Protein AF-A0A3B8SQJ1-F1 (afdb_monomer_lite)

Secondary structure (DSSP, 8-state):
--HHHHHHHTEEEEEPPTT-EEEE----HHHHHHHHHH-EE-TTTTT-SS--SSS--SSEEEEE-----TT----HHHHTTTS-EEEE-S--EEEPBSS---GGGTTSSSS--B-SSTTEEEEESEE-GGGEEEEEE-HHHHHHTT-HHHHHHHHHHHHHHHHTT---EEEEEEEEETTEEEEE-HHHHHHHHHHHHHHHHHHHHHHHHHHHHHHHHHHTS--

Foldseek 3Di:
DPVVVLQVVFKDKDFADQQKKKAFAADDPVVLLCCLPPNDFACCVVVHPDDPRGPHFNFKGKIFGDDPDDPDPAGPCVVRLQGKIFIFHDADKAFEDQDPDPPVCRNDQDLHHHDVHRGMIIGGGGDGSVGTQAMEHAVVVCLVVLVLVRLVSVLVSLVSCVVVVHDHWYWHPNPDDDRMTITGNNVSSNVSSVVSNVVSVVVVVVVVVVVVVVVVVVVVVVD

Structure (mmCIF, N/CA/C/O backbone):
data_AF-A0A3B8SQJ1-F1
#
_entry.id   AF-A0A3B8SQJ1-F1
#
loop_
_atom_site.group_PDB
_atom_site.id
_atom_site.type_symbol
_atom_site.label_atom_id
_atom_site.label_alt_id
_atom_site.label_comp_id
_atom_site.label_asym_id
_atom_site.label_entity_id
_atom_site.label_seq_id
_atom_site.pdbx_PDB_ins_code
_atom_site.Cartn_x
_atom_site.Cartn_y
_atom_site.Cartn_z
_atom_site.occupancy
_atom_site.B_iso_or_equiv
_atom_site.auth_seq_id
_atom_site.auth_comp_id
_atom_site.auth_asym_id
_atom_site.auth_atom_id
_atom_site.pdbx_PDB_model_num
ATOM 1 N N . MET A 1 1 ? -12.749 -1.066 25.866 1.00 64.56 1 MET A N 1
ATOM 2 C CA . MET A 1 1 ? -13.183 -1.794 24.655 1.00 64.56 1 MET A CA 1
ATOM 3 C C . MET A 1 1 ? -12.020 -2.672 24.204 1.00 64.56 1 MET A C 1
ATOM 5 O O . MET A 1 1 ? -10.887 -2.248 24.385 1.00 64.56 1 MET A O 1
ATOM 9 N N . ASP A 1 2 ? -12.248 -3.893 23.710 1.00 87.31 2 ASP A N 1
ATOM 10 C CA . ASP A 1 2 ? -11.151 -4.735 23.196 1.00 87.31 2 ASP A CA 1
ATOM 11 C C . ASP A 1 2 ? -10.995 -4.510 21.687 1.00 87.31 2 ASP A C 1
ATOM 13 O O . ASP A 1 2 ? -11.691 -5.118 20.875 1.00 87.31 2 ASP A O 1
ATOM 17 N N . ALA A 1 3 ? -10.115 -3.585 21.316 1.00 89.00 3 ALA A N 1
ATOM 18 C CA . ALA A 1 3 ? -9.862 -3.245 19.921 1.00 89.00 3 ALA A CA 1
ATOM 19 C C . ALA A 1 3 ? -9.227 -4.385 19.120 1.00 89.00 3 ALA A C 1
ATOM 21 O O . ALA A 1 3 ? -9.455 -4.476 17.917 1.00 89.00 3 ALA A O 1
ATOM 22 N N . GLU A 1 4 ? -8.472 -5.284 19.759 1.00 91.56 4 GLU A N 1
ATOM 23 C CA . GLU A 1 4 ? -7.945 -6.452 19.055 1.00 91.56 4 GLU A CA 1
ATOM 24 C C . GLU A 1 4 ? -9.087 -7.388 18.652 1.00 91.56 4 GLU A C 1
ATOM 26 O O . GLU A 1 4 ? -9.080 -7.929 17.547 1.00 91.56 4 GLU A O 1
ATOM 31 N N . ARG A 1 5 ? -10.111 -7.523 19.504 1.00 93.19 5 ARG A N 1
ATOM 32 C CA . ARG A 1 5 ? -11.338 -8.247 19.155 1.00 93.19 5 ARG A CA 1
ATOM 33 C C . ARG A 1 5 ? -12.088 -7.589 17.995 1.00 93.19 5 ARG A C 1
ATOM 35 O O . ARG A 1 5 ? -12.557 -8.312 17.123 1.00 93.19 5 ARG A O 1
ATOM 42 N N . ILE A 1 6 ? -12.172 -6.255 17.958 1.00 94.00 6 ILE A N 1
ATOM 43 C CA . ILE A 1 6 ? -12.788 -5.518 16.835 1.00 94.00 6 ILE A CA 1
ATOM 44 C C . ILE A 1 6 ? -12.023 -5.791 15.537 1.00 94.00 6 ILE A C 1
ATOM 46 O O . ILE A 1 6 ? -12.622 -6.208 14.550 1.00 94.00 6 ILE A O 1
ATOM 50 N N . ILE A 1 7 ? -10.695 -5.656 15.557 1.00 95.25 7 ILE A N 1
ATOM 51 C CA . ILE A 1 7 ? -9.846 -5.931 14.389 1.00 95.25 7 ILE A CA 1
ATOM 52 C C . ILE A 1 7 ? -9.998 -7.378 13.918 1.00 95.25 7 ILE A C 1
ATOM 54 O O . ILE A 1 7 ? -10.180 -7.633 12.734 1.00 95.25 7 ILE A O 1
ATOM 58 N N . ARG A 1 8 ? -10.019 -8.338 14.845 1.00 93.88 8 ARG A N 1
ATOM 59 C C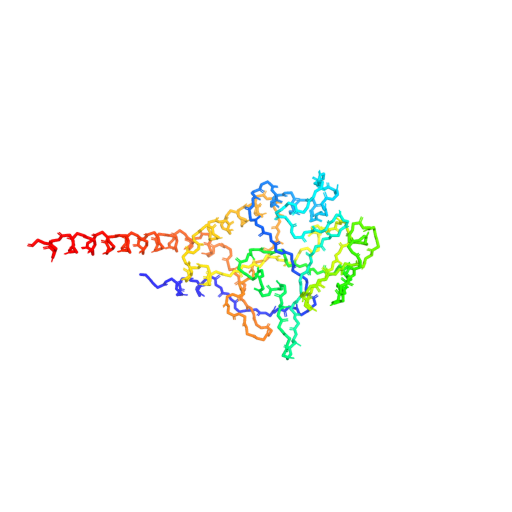A . ARG A 1 8 ? -10.250 -9.750 14.516 1.00 93.88 8 ARG A CA 1
ATOM 60 C C . ARG A 1 8 ? -11.622 -10.017 13.905 1.00 93.88 8 ARG A C 1
ATOM 62 O O . ARG A 1 8 ? -11.726 -10.945 13.117 1.00 93.88 8 ARG A O 1
ATOM 69 N N . SER A 1 9 ? -12.654 -9.251 14.262 1.00 94.88 9 SER A N 1
ATOM 70 C CA . SER A 1 9 ? -13.989 -9.427 13.676 1.00 94.88 9 SER A CA 1
ATOM 71 C C . SER A 1 9 ? -14.121 -8.905 12.244 1.00 94.88 9 SER A C 1
ATOM 73 O O . SER A 1 9 ? -15.052 -9.312 11.563 1.00 94.88 9 SER A O 1
ATOM 75 N N . MET A 1 10 ? -13.197 -8.056 11.784 1.00 95.56 10 MET A N 1
ATOM 76 C CA . MET A 1 10 ? -13.189 -7.484 10.428 1.00 95.56 10 MET A CA 1
ATOM 77 C C . MET A 1 10 ? -12.079 -8.063 9.544 1.00 95.56 10 MET A C 1
ATOM 79 O O . MET A 1 10 ? -11.712 -7.474 8.532 1.00 95.56 10 MET A O 1
ATOM 83 N N . GLU A 1 11 ? -11.507 -9.200 9.930 1.00 94.69 11 GLU A N 1
ATOM 84 C CA . GLU A 1 11 ? -10.416 -9.834 9.202 1.00 94.69 11 GLU A CA 1
ATOM 85 C C . GLU A 1 11 ? -10.655 -11.334 9.051 1.00 94.69 11 GLU A C 1
ATOM 87 O O . GLU A 1 11 ? -11.041 -12.023 9.996 1.00 94.69 11 GLU A O 1
ATOM 92 N N . CYS A 1 12 ? -10.349 -11.864 7.871 1.00 94.06 12 CYS A N 1
ATOM 93 C CA . CYS A 1 12 ? -10.340 -13.296 7.605 1.00 94.06 12 CYS A CA 1
ATOM 94 C C . CYS A 1 12 ? -8.948 -13.746 7.156 1.00 94.06 12 CYS A C 1
ATOM 96 O O . CYS A 1 12 ? -8.219 -13.014 6.488 1.00 94.06 12 CYS A O 1
ATOM 98 N N . GLN A 1 13 ? -8.542 -14.952 7.551 1.00 93.94 13 GLN A N 1
ATOM 99 C CA . GLN A 1 13 ? -7.240 -15.484 7.157 1.00 93.94 13 GLN A CA 1
ATOM 100 C C . GLN A 1 13 ? -7.200 -15.749 5.646 1.00 93.94 13 GLN A C 1
ATOM 102 O O . GLN A 1 13 ? -8.163 -16.239 5.060 1.00 93.94 13 GLN A O 1
ATOM 107 N N . SER A 1 14 ? -6.064 -15.447 5.023 1.00 94.06 14 SER A N 1
ATOM 108 C CA . SER A 1 14 ? -5.810 -15.651 3.601 1.00 94.06 14 SER A CA 1
ATOM 109 C C . SER A 1 14 ? -4.342 -16.011 3.349 1.00 94.06 14 SER A C 1
ATOM 111 O O . SER A 1 14 ? -3.493 -15.958 4.242 1.00 94.06 14 SER A O 1
ATOM 113 N N . SER A 1 15 ? -4.032 -16.391 2.114 1.00 90.56 15 SER A N 1
ATOM 114 C CA . SER A 1 15 ? -2.677 -16.701 1.665 1.00 90.56 15 SER A CA 1
ATOM 115 C C . SER A 1 15 ? -2.085 -15.543 0.873 1.00 90.56 15 SER A C 1
ATOM 117 O O . SER A 1 15 ? -2.743 -14.988 -0.008 1.00 90.56 15 SER A O 1
ATOM 119 N N . LEU A 1 16 ? -0.819 -15.230 1.130 1.00 87.56 16 LEU A N 1
ATOM 120 C CA . LEU A 1 16 ? -0.051 -14.307 0.298 1.00 87.56 16 LEU A CA 1
ATOM 121 C C . LEU A 1 16 ? 0.590 -15.043 -0.883 1.00 87.56 16 LEU A C 1
ATOM 123 O O . LEU A 1 16 ? 1.032 -16.185 -0.741 1.00 87.56 16 LEU A O 1
ATOM 127 N N . ASP A 1 17 ? 0.713 -14.369 -2.026 1.00 90.62 17 ASP A N 1
ATOM 128 C CA . ASP A 1 17 ? 1.535 -14.859 -3.133 1.00 90.62 17 ASP A CA 1
ATOM 129 C C . ASP A 1 17 ? 2.954 -14.279 -3.029 1.00 90.62 17 ASP A C 1
ATOM 131 O O . ASP A 1 17 ? 3.177 -13.065 -3.064 1.00 90.62 17 ASP A O 1
ATOM 135 N N . MET A 1 18 ? 3.946 -15.165 -2.938 1.00 88.69 18 MET A N 1
ATOM 136 C CA . MET A 1 18 ? 5.366 -14.802 -2.902 1.00 88.69 18 MET A CA 1
ATOM 137 C C . MET A 1 18 ? 5.864 -14.188 -4.219 1.00 88.69 18 MET A C 1
ATOM 139 O O . MET A 1 18 ? 7.003 -13.724 -4.292 1.00 88.69 18 MET A O 1
ATOM 143 N N . LYS A 1 19 ? 5.060 -14.196 -5.288 1.00 93.19 19 LYS A N 1
ATOM 144 C CA . LYS A 1 19 ? 5.382 -13.551 -6.563 1.00 93.19 19 LYS A CA 1
ATOM 145 C C . LYS A 1 19 ? 5.129 -12.049 -6.550 1.00 93.19 19 LYS A C 1
ATOM 147 O O . LYS A 1 19 ? 5.830 -11.360 -7.297 1.00 93.19 19 LYS A O 1
ATOM 152 N N . TRP A 1 20 ? 4.239 -11.563 -5.684 1.00 96.81 20 TRP A N 1
ATOM 153 C CA . TRP A 1 20 ? 3.836 -10.161 -5.622 1.00 96.81 20 TRP A CA 1
ATOM 154 C C . TRP A 1 20 ? 4.990 -9.202 -5.326 1.00 96.81 20 TRP A C 1
ATOM 156 O O . TRP A 1 20 ? 5.945 -9.512 -4.606 1.00 96.81 20 TRP A O 1
ATOM 166 N N . TYR A 1 21 ? 4.848 -8.002 -5.876 1.00 97.69 21 TYR A N 1
ATOM 167 C CA . TYR A 1 21 ? 5.658 -6.831 -5.579 1.00 97.69 21 TYR A CA 1
ATOM 168 C C . TYR A 1 21 ? 4.845 -5.827 -4.766 1.00 97.69 21 TYR A C 1
ATOM 170 O O . TYR A 1 21 ? 3.618 -5.810 -4.823 1.00 97.69 21 TYR A O 1
ATOM 178 N N . TYR A 1 22 ? 5.540 -4.962 -4.036 1.00 97.00 22 TYR A N 1
ATOM 179 C CA . TYR A 1 22 ? 4.922 -3.992 -3.142 1.00 97.00 22 TYR A CA 1
ATOM 180 C C . TYR A 1 22 ? 5.477 -2.597 -3.393 1.00 97.00 22 TYR A C 1
ATOM 182 O O . TYR A 1 22 ? 6.696 -2.398 -3.385 1.00 97.00 22 TYR A O 1
ATOM 190 N N . HIS A 1 23 ? 4.582 -1.628 -3.564 1.00 96.44 23 HIS A N 1
ATOM 191 C CA . HIS A 1 23 ? 4.927 -0.214 -3.669 1.00 96.44 23 HIS A CA 1
ATOM 192 C C . HIS A 1 23 ? 4.316 0.561 -2.502 1.00 96.44 23 HIS A C 1
ATOM 194 O O . HIS A 1 23 ? 3.116 0.825 -2.489 1.00 96.44 23 HIS A O 1
ATOM 200 N N . ALA A 1 24 ? 5.140 0.907 -1.514 1.00 94.69 24 ALA A N 1
ATOM 201 C CA . ALA A 1 24 ? 4.712 1.696 -0.365 1.00 94.69 24 ALA A CA 1
ATOM 202 C C . ALA A 1 24 ? 4.597 3.182 -0.718 1.00 94.69 24 ALA A C 1
ATOM 204 O O . ALA A 1 24 ? 5.473 3.733 -1.392 1.00 94.69 24 ALA A O 1
ATOM 205 N N . PHE A 1 25 ? 3.572 3.846 -0.193 1.00 92.88 25 PHE A N 1
ATOM 206 C CA . PHE A 1 25 ? 3.337 5.270 -0.407 1.00 92.88 25 PHE A CA 1
ATOM 207 C C . PHE A 1 25 ? 2.875 5.959 0.879 1.00 92.88 25 PHE A C 1
ATOM 209 O O . PHE A 1 25 ? 2.383 5.329 1.812 1.00 92.88 25 PHE A O 1
ATOM 216 N N . ARG A 1 26 ? 3.040 7.283 0.934 1.00 91.62 26 ARG A N 1
ATOM 217 C CA . ARG A 1 26 ? 2.389 8.116 1.952 1.00 91.62 26 ARG A CA 1
ATOM 218 C C . ARG A 1 26 ? 1.047 8.561 1.406 1.00 91.62 26 ARG A C 1
ATOM 220 O O . ARG A 1 26 ? 0.990 9.036 0.273 1.00 91.62 26 ARG A O 1
ATOM 227 N N . TYR A 1 27 ? -0.008 8.397 2.194 1.00 92.75 27 TYR A N 1
ATOM 228 C CA . TYR A 1 27 ? -1.339 8.769 1.745 1.00 92.75 27 TYR A CA 1
ATOM 229 C C . TYR A 1 27 ? -1.444 10.284 1.542 1.00 92.75 27 TYR A C 1
ATOM 231 O O . TYR A 1 27 ? -1.132 11.082 2.424 1.00 92.75 27 TYR A O 1
ATOM 239 N N . ASN A 1 28 ? -1.898 10.644 0.353 1.00 93.88 28 ASN A N 1
ATOM 240 C CA . ASN A 1 28 ? -2.413 11.943 -0.029 1.00 93.88 28 ASN A CA 1
ATOM 241 C C . ASN A 1 28 ? -3.532 11.637 -1.027 1.00 93.88 28 ASN A C 1
ATOM 243 O O . ASN A 1 28 ? -3.335 10.801 -1.908 1.00 93.88 28 ASN A O 1
ATOM 247 N N . GLU A 1 29 ? -4.693 12.256 -0.850 1.00 94.75 29 GLU A N 1
ATOM 248 C CA . GLU A 1 29 ? -5.910 11.898 -1.582 1.00 94.75 29 GLU A CA 1
ATOM 249 C C . GLU A 1 29 ? -5.741 12.051 -3.098 1.00 94.75 29 GLU A C 1
ATOM 251 O O . GLU A 1 29 ? -5.923 11.079 -3.829 1.00 94.75 29 GLU A O 1
ATOM 256 N N . ASP A 1 30 ? -5.251 13.203 -3.564 1.00 94.62 30 ASP A N 1
ATOM 257 C CA . ASP A 1 30 ? -5.001 13.446 -4.989 1.00 94.62 30 ASP A CA 1
ATOM 258 C C . ASP A 1 30 ? -3.991 12.452 -5.571 1.00 94.62 30 ASP A C 1
ATOM 260 O O . ASP A 1 30 ? -4.153 11.947 -6.684 1.00 94.62 30 ASP A O 1
ATOM 264 N N . TYR A 1 31 ? -2.920 12.149 -4.836 1.00 92.12 31 TYR A N 1
ATOM 265 C CA . TYR A 1 31 ? -1.927 11.173 -5.285 1.00 92.12 31 TYR A CA 1
ATOM 266 C C . TYR A 1 31 ? -2.492 9.758 -5.327 1.00 92.12 31 TYR A C 1
ATOM 268 O O . TYR A 1 31 ? -2.202 9.026 -6.271 1.00 92.12 31 TYR A O 1
ATOM 276 N N . PHE A 1 32 ? -3.302 9.375 -4.344 1.00 96.50 32 PHE A N 1
ATOM 277 C CA . PHE A 1 32 ? -3.949 8.072 -4.311 1.00 96.50 32 PHE A CA 1
ATOM 278 C C . PHE A 1 32 ? -4.924 7.907 -5.479 1.00 96.50 32 PHE A C 1
ATOM 280 O O . PHE A 1 32 ? -4.794 6.940 -6.230 1.00 96.50 32 PHE A O 1
ATOM 287 N N . LEU A 1 33 ? -5.804 8.890 -5.702 1.00 97.44 33 LEU A N 1
ATOM 288 C CA . LEU A 1 33 ? -6.733 8.920 -6.836 1.00 97.44 33 LEU A CA 1
ATOM 289 C C . LEU A 1 33 ? -5.993 8.843 -8.177 1.00 97.44 33 LEU A C 1
ATOM 291 O O . LEU A 1 33 ? -6.356 8.064 -9.058 1.00 97.44 33 LEU A O 1
ATOM 295 N N . ASN A 1 34 ? -4.899 9.593 -8.329 1.00 95.56 34 ASN A N 1
ATOM 296 C CA . ASN A 1 34 ? -4.071 9.513 -9.531 1.00 95.56 34 ASN A CA 1
ATOM 297 C C . ASN A 1 34 ? -3.435 8.128 -9.716 1.00 95.56 34 ASN A C 1
ATOM 299 O O . ASN A 1 34 ? -3.364 7.649 -10.847 1.00 95.56 34 ASN A O 1
ATOM 303 N N . MET A 1 35 ? -2.981 7.479 -8.639 1.00 97.00 35 MET A N 1
ATOM 304 C CA . MET A 1 35 ? -2.396 6.139 -8.717 1.00 97.00 35 MET A CA 1
ATOM 305 C C . MET A 1 35 ? -3.428 5.091 -9.139 1.00 97.00 35 MET A C 1
ATOM 307 O O . MET A 1 35 ? -3.132 4.320 -10.048 1.00 97.00 35 MET A O 1
ATOM 311 N N . ILE A 1 36 ? -4.626 5.076 -8.546 1.00 97.88 36 ILE A N 1
ATOM 312 C C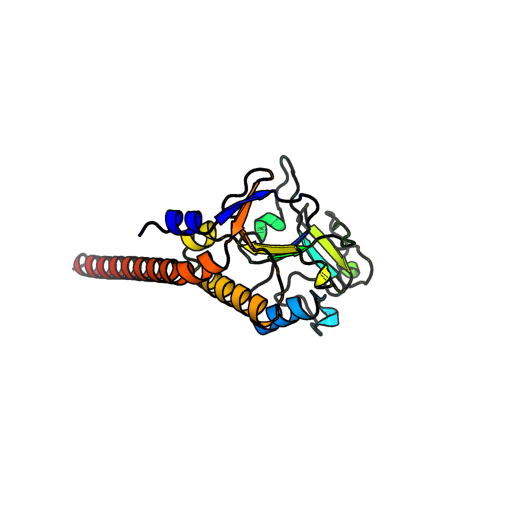A . ILE A 1 36 ? -5.660 4.084 -8.897 1.00 97.88 36 ILE A CA 1
ATOM 313 C C . ILE A 1 36 ? -6.232 4.298 -10.304 1.00 97.88 36 ILE A C 1
ATOM 315 O O . ILE A 1 36 ? -6.551 3.324 -10.974 1.00 97.88 36 ILE A O 1
ATOM 319 N N . ASN A 1 37 ? -6.278 5.543 -10.791 1.00 97.00 37 ASN A N 1
ATOM 320 C CA . ASN A 1 37 ? -6.846 5.856 -12.107 1.00 97.00 37 ASN A CA 1
ATOM 321 C C . ASN A 1 37 ? -5.824 5.807 -13.253 1.00 97.00 37 ASN A C 1
ATOM 323 O O . ASN A 1 37 ? -6.170 5.466 -14.380 1.00 97.00 37 ASN A O 1
ATOM 327 N N . GLN A 1 38 ? -4.567 6.184 -13.004 1.00 96.75 38 GLN A N 1
ATOM 328 C CA . GLN A 1 38 ? -3.552 6.363 -14.057 1.00 96.75 38 GLN A CA 1
ATOM 329 C C . GLN A 1 38 ? -2.293 5.515 -13.853 1.00 96.75 38 GLN A C 1
ATOM 331 O O . GLN A 1 38 ? -1.357 5.595 -14.655 1.00 96.75 38 GLN A O 1
ATOM 336 N N . GLY A 1 39 ? -2.243 4.741 -12.773 1.00 96.88 39 GLY A N 1
ATOM 337 C CA . GLY A 1 39 ? -1.113 3.901 -12.419 1.00 96.88 39 GLY A CA 1
ATOM 338 C C . GLY A 1 39 ? -0.040 4.634 -11.619 1.00 96.88 39 GLY A C 1
ATOM 339 O O . GLY A 1 39 ? -0.029 5.860 -11.477 1.00 96.88 39 GLY A O 1
ATOM 340 N N . ILE A 1 40 ? 0.920 3.868 -11.106 1.00 96.12 40 ILE A N 1
ATOM 341 C CA . ILE A 1 40 ? 2.092 4.425 -10.422 1.00 96.12 40 ILE A CA 1
ATOM 342 C C . ILE A 1 40 ? 3.081 4.886 -11.490 1.00 96.12 40 ILE A C 1
ATOM 344 O O . ILE A 1 40 ? 3.381 4.138 -12.417 1.00 96.12 40 ILE A O 1
ATOM 348 N N . LYS A 1 41 ? 3.614 6.102 -11.356 1.00 94.31 41 LYS A N 1
ATOM 349 C CA . LYS A 1 41 ? 4.540 6.716 -12.319 1.00 94.31 41 LYS A CA 1
ATOM 350 C C . LYS A 1 41 ? 5.893 7.025 -11.670 1.00 94.31 41 LYS A C 1
ATOM 352 O O . LYS A 1 41 ? 5.974 7.327 -10.479 1.00 94.31 41 LYS A O 1
ATOM 357 N N . CYS A 1 42 ? 6.968 6.973 -12.454 1.00 91.38 42 CYS A N 1
ATOM 358 C CA . CYS A 1 42 ? 8.293 7.431 -12.032 1.00 91.38 42 CYS A CA 1
ATOM 359 C C . CYS A 1 42 ? 8.366 8.966 -11.936 1.00 91.38 42 CYS A C 1
ATOM 361 O O . CYS A 1 42 ? 7.538 9.676 -12.513 1.00 91.38 42 CYS A O 1
ATOM 363 N N . ASN A 1 43 ? 9.400 9.493 -11.270 1.00 88.56 43 ASN A N 1
ATOM 364 C CA . ASN A 1 43 ? 9.507 10.931 -10.987 1.00 88.56 43 ASN A CA 1
ATOM 365 C C . ASN A 1 43 ? 9.515 11.797 -12.255 1.00 88.56 43 ASN A C 1
ATOM 367 O O . ASN A 1 43 ? 8.887 12.855 -12.269 1.00 88.56 43 ASN A O 1
ATOM 371 N N . LYS A 1 44 ? 10.139 11.333 -13.350 1.00 90.12 44 LYS A N 1
ATOM 372 C CA . LYS A 1 44 ? 10.153 12.069 -14.625 1.00 90.12 44 LYS A CA 1
ATOM 373 C C . LYS A 1 44 ? 8.749 12.321 -15.174 1.00 90.12 44 LYS A C 1
ATOM 375 O O . LYS A 1 44 ? 8.496 13.399 -15.697 1.00 90.12 44 LYS A O 1
ATOM 380 N N . LEU A 1 45 ? 7.853 11.338 -15.083 1.00 91.56 45 LEU A N 1
ATOM 381 C CA . LEU A 1 45 ? 6.477 11.473 -15.576 1.00 91.56 45 LEU A CA 1
ATOM 382 C C . LEU A 1 45 ? 5.586 12.278 -14.628 1.00 91.56 45 LEU A C 1
ATOM 384 O O . LEU A 1 45 ? 4.549 12.777 -15.048 1.00 91.56 45 LEU A O 1
ATOM 388 N N . LEU A 1 46 ? 6.005 12.422 -13.372 1.00 88.56 46 LEU A N 1
ATOM 389 C CA . LEU A 1 46 ? 5.368 13.290 -12.384 1.00 88.56 46 LEU A CA 1
ATOM 390 C C . LEU A 1 46 ? 5.889 14.737 -12.442 1.00 88.56 46 LEU A C 1
ATOM 392 O O . LEU A 1 46 ? 5.495 15.549 -11.614 1.00 88.56 46 LEU A O 1
ATOM 396 N N . GLY A 1 47 ? 6.805 15.058 -13.366 1.00 86.06 47 GLY A N 1
ATOM 397 C CA . GLY A 1 47 ? 7.426 16.384 -13.452 1.00 86.06 47 GLY A CA 1
ATOM 398 C C . GLY A 1 47 ? 8.328 16.728 -12.261 1.00 86.06 47 GLY A C 1
ATOM 399 O O . GLY A 1 47 ? 8.663 17.892 -12.068 1.00 86.06 47 GLY A O 1
ATOM 400 N N . LYS A 1 48 ? 8.732 15.733 -11.459 1.00 80.81 48 LYS A N 1
ATOM 401 C CA . LYS A 1 48 ? 9.582 15.930 -10.280 1.00 80.81 48 LYS A CA 1
ATOM 402 C C . LYS A 1 48 ? 11.054 15.934 -10.688 1.00 80.81 48 LYS A C 1
ATOM 404 O O . LYS A 1 48 ? 11.531 15.005 -11.344 1.00 80.81 48 LYS A O 1
ATOM 409 N N . THR A 1 49 ? 11.768 16.990 -10.309 1.00 63.25 49 THR A N 1
ATOM 410 C CA . THR A 1 49 ? 13.176 17.237 -10.665 1.00 63.25 49 THR A CA 1
ATOM 411 C C . THR A 1 49 ? 14.175 16.525 -9.750 1.00 63.25 49 THR A C 1
ATOM 413 O O . THR A 1 49 ? 15.316 16.319 -10.158 1.00 63.25 49 THR A O 1
ATOM 416 N N . SER A 1 50 ? 13.747 16.080 -8.568 1.00 55.38 50 SER A N 1
ATOM 417 C CA . SER A 1 50 ? 14.557 15.365 -7.573 1.00 55.38 50 SER A CA 1
ATOM 418 C C . SER A 1 50 ? 13.700 14.403 -6.738 1.00 55.38 50 SER A C 1
ATOM 420 O O . SER A 1 50 ? 12.474 14.388 -6.858 1.00 55.38 50 SER A O 1
ATOM 422 N N . CYS A 1 51 ? 14.363 13.557 -5.940 1.00 50.00 51 CYS A N 1
ATOM 423 C CA . CYS A 1 51 ? 13.826 12.481 -5.094 1.00 50.00 51 CYS A CA 1
ATOM 424 C C . CYS A 1 51 ? 12.914 12.958 -3.939 1.00 50.00 51 CYS A C 1
ATOM 426 O O . CYS A 1 51 ? 13.095 12.549 -2.793 1.00 50.00 51 CYS A O 1
ATOM 428 N N . ASP A 1 52 ? 11.937 13.819 -4.214 1.00 39.56 52 ASP A N 1
ATOM 429 C CA . ASP A 1 52 ? 11.062 14.372 -3.186 1.00 39.56 52 ASP A CA 1
ATOM 430 C C . ASP A 1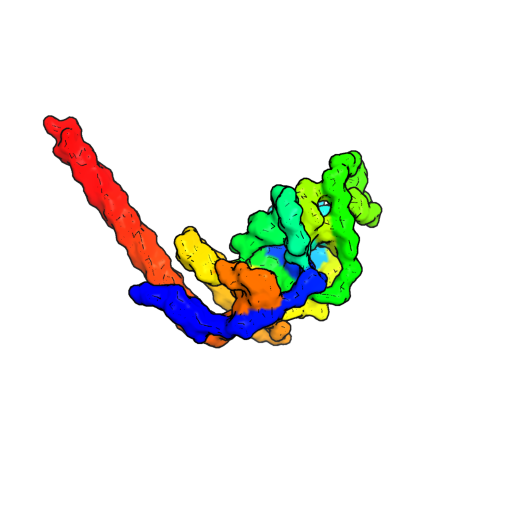 52 ? 9.918 13.410 -2.853 1.00 39.56 52 ASP A C 1
ATOM 432 O O . ASP A 1 52 ? 9.029 13.119 -3.663 1.00 39.56 52 ASP A O 1
ATOM 436 N N . CYS A 1 53 ? 9.970 12.932 -1.608 1.00 40.53 53 CYS A N 1
ATOM 437 C CA . CYS A 1 53 ? 8.941 12.220 -0.841 1.00 40.53 53 CYS A CA 1
ATOM 438 C C . CYS A 1 53 ? 8.404 10.899 -1.418 1.00 40.53 53 CYS A C 1
ATOM 440 O O . CYS A 1 53 ? 7.638 10.214 -0.740 1.00 40.53 53 CYS A O 1
ATOM 442 N N . THR A 1 54 ? 8.805 10.512 -2.626 1.00 51.75 54 THR A N 1
ATOM 443 C CA . THR A 1 54 ? 8.441 9.244 -3.261 1.00 51.75 54 THR A CA 1
ATOM 444 C C . THR A 1 54 ? 9.689 8.404 -3.456 1.00 51.75 54 THR A C 1
ATOM 446 O O . THR A 1 54 ? 10.657 8.875 -4.043 1.00 51.75 54 THR A O 1
ATOM 449 N N . HIS A 1 55 ? 9.663 7.142 -3.023 1.00 63.50 55 HIS A N 1
ATOM 450 C CA . HIS A 1 55 ? 10.797 6.216 -3.140 1.00 63.50 55 HIS A CA 1
ATOM 451 C C . HIS A 1 55 ? 11.227 5.914 -4.583 1.00 63.50 55 HIS A C 1
ATOM 453 O O . HIS A 1 55 ? 12.181 5.170 -4.783 1.00 63.50 55 HIS A O 1
ATOM 459 N N . ASN A 1 56 ? 10.531 6.449 -5.587 1.00 76.31 56 ASN A N 1
ATOM 460 C CA . ASN A 1 56 ? 10.806 6.236 -7.000 1.00 76.31 56 ASN A CA 1
ATOM 461 C C . ASN A 1 56 ? 12.078 6.962 -7.446 1.00 76.31 56 ASN A C 1
ATOM 463 O O . ASN A 1 56 ? 12.384 8.065 -6.995 1.00 76.31 56 ASN A O 1
ATOM 467 N N . GLY A 1 57 ? 12.791 6.345 -8.385 1.00 78.50 57 GLY A N 1
ATOM 468 C CA . GLY A 1 57 ? 13.867 6.995 -9.124 1.00 78.50 57 GLY A CA 1
ATOM 469 C C . GLY A 1 57 ? 13.332 7.858 -10.269 1.00 78.50 57 GLY A C 1
ATOM 470 O O . GLY A 1 57 ? 12.137 7.866 -10.589 1.00 78.50 57 GLY A O 1
ATOM 471 N N . ARG A 1 58 ? 14.242 8.555 -10.960 1.00 85.94 58 ARG A N 1
ATOM 472 C CA . ARG A 1 58 ? 13.900 9.411 -12.106 1.00 85.94 58 ARG A CA 1
ATOM 473 C C . ARG A 1 58 ? 13.122 8.671 -13.195 1.00 85.94 58 ARG A C 1
ATOM 475 O O . ARG A 1 58 ? 12.126 9.185 -13.696 1.00 85.94 58 ARG A O 1
ATOM 482 N N . TYR A 1 59 ? 13.565 7.467 -13.547 1.00 90.00 59 TYR A N 1
ATOM 483 C CA . TYR A 1 59 ? 13.008 6.661 -14.641 1.00 90.00 59 TYR A CA 1
ATOM 484 C C . TYR A 1 59 ? 12.303 5.386 -14.189 1.00 90.00 59 TYR A C 1
ATOM 486 O O . TYR A 1 59 ? 11.650 4.722 -14.998 1.00 90.00 59 TYR A O 1
ATOM 494 N N . PHE A 1 60 ? 12.410 5.061 -12.906 1.00 91.38 60 PHE A N 1
ATOM 495 C CA . PHE A 1 60 ? 12.016 3.773 -12.367 1.00 91.38 60 PHE A CA 1
ATOM 496 C C . PHE A 1 60 ? 11.147 3.934 -11.129 1.00 91.38 60 PHE A C 1
ATOM 498 O O . PHE A 1 60 ? 11.320 4.863 -10.344 1.00 91.38 60 PHE A O 1
ATOM 505 N N . ILE A 1 61 ? 10.217 3.006 -10.968 1.00 93.00 61 ILE A N 1
ATOM 506 C CA . ILE A 1 61 ? 9.351 2.884 -9.803 1.00 93.00 61 ILE A CA 1
ATOM 507 C C . ILE A 1 61 ? 9.982 1.868 -8.869 1.00 93.00 61 ILE A C 1
ATOM 509 O O . ILE A 1 61 ? 10.328 0.770 -9.309 1.00 93.00 61 ILE A O 1
ATOM 513 N N . SER A 1 62 ? 10.132 2.234 -7.604 1.00 92.50 62 SER A N 1
ATOM 514 C CA . SER A 1 62 ? 10.760 1.381 -6.601 1.00 92.50 62 SER A CA 1
ATOM 515 C C . SER A 1 62 ? 9.755 0.398 -6.036 1.00 92.50 62 SER A C 1
ATOM 517 O O . SER A 1 62 ? 8.629 0.760 -5.691 1.00 92.50 62 SER A O 1
ATOM 519 N N . LEU A 1 63 ? 10.175 -0.855 -5.951 1.00 95.69 63 LEU A N 1
ATOM 520 C CA . LEU A 1 63 ? 9.358 -1.970 -5.508 1.00 95.69 63 LEU A CA 1
ATOM 521 C C . LEU A 1 63 ? 10.119 -2.752 -4.451 1.00 95.69 63 LEU A C 1
ATOM 523 O O . LEU A 1 63 ? 11.334 -2.889 -4.529 1.00 95.69 63 LEU A O 1
ATOM 527 N N . SER A 1 64 ? 9.398 -3.320 -3.502 1.00 95.25 64 SER A N 1
ATOM 528 C CA . SER A 1 64 ? 9.929 -4.332 -2.590 1.00 95.25 64 SER A CA 1
ATOM 529 C C . SER A 1 64 ? 9.247 -5.669 -2.855 1.00 95.25 64 SER A C 1
ATOM 531 O O . SER A 1 64 ? 8.204 -5.725 -3.512 1.00 95.25 64 SER A O 1
ATOM 533 N N . LYS A 1 65 ? 9.842 -6.759 -2.383 1.00 93.88 65 LYS A N 1
ATOM 534 C CA . LYS A 1 65 ? 9.287 -8.106 -2.517 1.00 93.88 65 LYS A CA 1
ATOM 535 C C . LYS A 1 65 ? 9.535 -8.883 -1.236 1.00 93.88 65 LYS A C 1
ATOM 537 O O . LYS A 1 65 ? 10.624 -8.816 -0.691 1.00 93.88 65 LYS A O 1
ATOM 542 N N . ILE A 1 66 ? 8.562 -9.661 -0.774 1.00 91.25 66 ILE A N 1
ATOM 543 C CA . ILE A 1 66 ? 8.810 -10.572 0.347 1.00 91.25 66 ILE A CA 1
ATOM 544 C C . ILE A 1 66 ? 9.743 -11.678 -0.141 1.00 91.25 66 ILE A C 1
ATOM 546 O O . ILE A 1 66 ? 9.500 -12.319 -1.162 1.00 91.25 66 ILE A O 1
ATOM 550 N N . VAL A 1 67 ? 10.821 -11.902 0.594 1.00 85.00 67 VAL A N 1
ATOM 551 C CA . VAL A 1 67 ? 11.839 -12.902 0.281 1.00 85.00 67 VAL A CA 1
ATOM 552 C C . VAL A 1 67 ? 12.190 -13.645 1.558 1.00 85.00 67 VAL A C 1
ATOM 554 O O . VAL A 1 67 ? 12.376 -13.047 2.613 1.00 85.00 67 VAL A O 1
ATOM 557 N N . VAL A 1 68 ? 12.283 -14.967 1.462 1.00 72.56 68 VAL A N 1
ATOM 558 C CA . VAL A 1 68 ? 12.733 -15.806 2.573 1.00 72.56 68 VAL A CA 1
ATOM 559 C C . VAL A 1 68 ? 14.255 -15.707 2.613 1.00 72.56 68 VAL A C 1
ATOM 561 O O . VAL A 1 68 ? 14.943 -16.431 1.898 1.00 72.56 68 VAL A O 1
ATOM 564 N N . ALA A 1 69 ? 14.797 -14.749 3.362 1.00 61.56 69 ALA A N 1
ATOM 565 C CA . ALA A 1 69 ? 16.237 -14.636 3.551 1.00 61.56 69 ALA A CA 1
ATOM 566 C C . ALA A 1 69 ? 16.611 -14.994 4.988 1.00 61.56 69 ALA A C 1
ATOM 568 O O . ALA A 1 69 ? 16.359 -14.243 5.925 1.00 61.56 69 ALA A O 1
ATOM 569 N N . SER A 1 70 ? 17.270 -16.138 5.149 1.00 52.25 70 SER A N 1
ATOM 570 C CA . SER A 1 70 ? 18.001 -16.461 6.367 1.00 52.25 70 SER A CA 1
ATOM 571 C C . SER A 1 70 ? 19.213 -15.529 6.485 1.00 52.25 70 SER A C 1
ATOM 573 O O . SER A 1 70 ? 20.122 -15.593 5.655 1.00 52.25 70 SER A O 1
ATOM 575 N N . GLY A 1 71 ? 19.226 -14.662 7.499 1.00 56.41 71 GLY A N 1
ATOM 576 C CA . GLY A 1 71 ? 20.429 -13.937 7.926 1.00 56.41 71 GLY A CA 1
ATOM 577 C C . GLY A 1 71 ? 20.839 -12.712 7.100 1.00 56.41 71 GLY A C 1
ATOM 578 O O . GLY A 1 71 ? 22.006 -12.337 7.148 1.00 56.41 71 GLY A O 1
ATOM 579 N N . LYS A 1 72 ? 19.932 -12.084 6.335 1.00 61.25 72 LYS A N 1
ATOM 580 C CA . LYS A 1 72 ? 20.222 -10.805 5.660 1.00 61.25 72 LYS A CA 1
ATOM 581 C C . LYS A 1 72 ? 19.590 -9.635 6.400 1.00 61.25 72 LYS A C 1
ATOM 583 O O . LYS A 1 72 ? 18.372 -9.563 6.534 1.00 61.25 72 LYS A O 1
ATOM 588 N N . GLU A 1 73 ? 20.434 -8.712 6.832 1.00 67.94 73 GLU A N 1
ATOM 589 C CA . GLU A 1 73 ? 20.030 -7.437 7.418 1.00 67.94 73 GLU A CA 1
ATOM 590 C C . GLU A 1 73 ? 19.562 -6.485 6.291 1.00 67.94 73 GLU A C 1
ATOM 592 O O . GLU A 1 73 ? 20.135 -6.485 5.200 1.00 67.94 73 GLU A O 1
ATOM 597 N N . ASN A 1 74 ? 18.516 -5.686 6.548 1.00 82.75 74 ASN A N 1
ATOM 598 C CA . ASN A 1 74 ? 17.925 -4.642 5.677 1.00 82.75 74 ASN A CA 1
ATOM 599 C C . ASN A 1 74 ? 16.979 -5.095 4.538 1.00 82.75 74 ASN A C 1
ATOM 601 O O . ASN A 1 74 ? 17.374 -5.214 3.376 1.00 82.75 74 ASN A O 1
ATOM 605 N N . SER A 1 75 ? 15.690 -5.262 4.866 1.00 89.12 75 SER A N 1
ATOM 606 C CA . SER A 1 75 ? 14.587 -5.441 3.904 1.00 89.12 75 SER A CA 1
ATOM 607 C C . SER A 1 75 ? 13.846 -4.121 3.662 1.00 89.12 75 SER A C 1
ATOM 609 O O . SER A 1 75 ? 13.336 -3.503 4.596 1.00 89.12 75 SER A O 1
ATOM 611 N N . ALA A 1 76 ? 13.717 -3.715 2.398 1.00 91.25 76 ALA A N 1
ATOM 612 C CA . ALA A 1 76 ? 12.856 -2.617 1.975 1.00 91.25 76 ALA A CA 1
ATOM 613 C C . ALA A 1 76 ? 11.390 -2.907 2.315 1.00 91.25 76 ALA A C 1
ATOM 615 O O . ALA A 1 76 ? 10.678 -2.006 2.756 1.00 91.25 76 ALA A O 1
ATOM 616 N N . PHE A 1 77 ? 10.930 -4.150 2.129 1.00 92.06 77 PHE A N 1
ATOM 617 C CA . PHE A 1 77 ? 9.558 -4.527 2.456 1.00 92.06 77 PHE A CA 1
ATOM 618 C C . PHE A 1 77 ? 9.248 -4.269 3.935 1.00 92.06 77 PHE A C 1
ATOM 620 O O . PHE A 1 77 ? 8.251 -3.602 4.223 1.00 92.06 77 PHE A O 1
ATOM 627 N N . ASP A 1 78 ? 10.106 -4.757 4.839 1.00 90.31 78 ASP A N 1
ATOM 628 C CA . ASP A 1 78 ? 9.924 -4.612 6.286 1.00 90.31 78 ASP A CA 1
ATOM 629 C C . ASP A 1 78 ? 10.109 -3.146 6.729 1.00 90.31 78 ASP A C 1
ATOM 631 O O . ASP A 1 78 ? 9.306 -2.635 7.512 1.00 90.31 78 ASP A O 1
ATOM 635 N N . ASN A 1 79 ? 11.081 -2.419 6.157 1.00 89.00 79 ASN A N 1
ATOM 636 C CA . ASN A 1 79 ? 11.312 -0.991 6.436 1.00 89.00 79 ASN A CA 1
ATOM 637 C C . ASN A 1 79 ? 10.086 -0.118 6.130 1.00 89.00 79 ASN A C 1
ATOM 639 O O . ASN A 1 79 ? 9.813 0.857 6.833 1.00 89.00 79 ASN A O 1
ATOM 643 N N . PHE A 1 80 ? 9.330 -0.473 5.091 1.00 89.38 80 PHE A N 1
ATOM 644 C CA . PHE A 1 80 ? 8.125 0.251 4.693 1.00 89.38 80 PHE A CA 1
ATOM 645 C C . PHE A 1 80 ? 6.833 -0.439 5.117 1.00 89.38 80 PHE A C 1
ATOM 647 O O . PHE A 1 80 ? 5.765 -0.015 4.681 1.00 89.38 80 PHE A O 1
ATOM 654 N N . LEU A 1 81 ? 6.897 -1.486 5.943 1.00 90.12 81 LEU A N 1
ATOM 655 C CA . LEU A 1 81 ? 5.726 -2.277 6.323 1.00 90.12 81 LEU A CA 1
ATOM 656 C C . LEU A 1 81 ? 4.647 -1.421 6.996 1.00 90.12 81 LEU A C 1
ATOM 658 O O . LEU A 1 81 ? 3.466 -1.594 6.731 1.00 90.12 81 LEU A O 1
ATOM 662 N N . SER A 1 82 ? 5.064 -0.433 7.790 1.00 89.06 82 SER A N 1
ATOM 663 C CA . SER A 1 82 ? 4.158 0.505 8.460 1.00 89.06 82 SER A CA 1
ATOM 664 C C . SER A 1 82 ? 3.429 1.472 7.520 1.00 89.06 82 SER A C 1
ATOM 666 O O . SER A 1 82 ? 2.534 2.175 7.977 1.00 89.06 82 SER A O 1
ATOM 668 N N . TRP A 1 83 ? 3.793 1.564 6.241 1.00 93.00 83 TRP A N 1
ATOM 669 C CA . TRP A 1 83 ? 3.119 2.446 5.286 1.00 93.00 83 TRP A CA 1
ATOM 670 C C . TRP A 1 83 ? 2.136 1.645 4.432 1.00 93.00 83 TRP A C 1
ATOM 672 O O . TRP A 1 83 ? 2.444 0.500 4.059 1.00 93.00 83 TRP A O 1
ATOM 682 N N . PRO A 1 84 ? 0.988 2.241 4.056 1.00 95.19 84 PRO A N 1
ATOM 683 C CA . PRO A 1 84 ? 0.122 1.622 3.071 1.00 95.19 84 PRO A CA 1
ATOM 684 C C . PRO A 1 84 ? 0.894 1.412 1.767 1.00 95.19 84 PRO A C 1
ATOM 686 O O . PRO A 1 84 ? 1.863 2.116 1.458 1.00 95.19 84 PRO A O 1
ATOM 689 N N . GLY A 1 85 ? 0.495 0.405 1.003 1.00 96.06 85 GLY A N 1
ATOM 690 C CA . GLY A 1 85 ? 1.149 0.122 -0.264 1.00 96.06 85 GLY A CA 1
ATOM 691 C C . GLY A 1 85 ? 0.264 -0.630 -1.232 1.00 96.06 85 GLY A C 1
ATOM 692 O O . GLY A 1 85 ? -0.619 -1.368 -0.817 1.00 96.06 85 GLY A O 1
ATOM 693 N N . PHE A 1 86 ? 0.526 -0.470 -2.523 1.00 97.94 86 PHE A N 1
ATOM 694 C CA . PHE A 1 86 ? -0.081 -1.317 -3.542 1.00 97.94 86 PHE A CA 1
ATOM 695 C C . PHE A 1 86 ? 0.604 -2.677 -3.568 1.00 97.94 86 PHE A C 1
ATOM 697 O O . PHE A 1 86 ? 1.834 -2.761 -3.487 1.00 97.94 86 PHE A O 1
ATOM 704 N N . ILE A 1 87 ? -0.202 -3.721 -3.718 1.00 98.19 87 ILE A N 1
ATOM 705 C CA . ILE A 1 87 ? 0.229 -5.073 -4.049 1.00 98.19 87 ILE A CA 1
ATOM 706 C C . ILE A 1 87 ? 0.083 -5.227 -5.558 1.00 98.19 87 ILE A C 1
ATOM 708 O O . ILE A 1 87 ? -0.975 -4.943 -6.123 1.00 98.19 87 ILE A O 1
ATOM 712 N N . ILE A 1 88 ? 1.166 -5.631 -6.209 1.00 98.38 88 ILE A N 1
ATOM 713 C CA . ILE A 1 88 ? 1.318 -5.563 -7.658 1.00 98.38 88 ILE A CA 1
ATOM 714 C C . ILE A 1 88 ? 1.730 -6.933 -8.178 1.00 98.38 88 ILE A C 1
ATOM 716 O O . ILE A 1 88 ? 2.669 -7.543 -7.660 1.00 98.38 88 ILE A O 1
ATOM 720 N N . ASP A 1 89 ? 1.070 -7.384 -9.239 1.00 97.25 89 ASP A N 1
ATOM 721 C CA . ASP A 1 89 ? 1.354 -8.661 -9.885 1.00 97.25 89 ASP A CA 1
ATOM 722 C C . ASP A 1 89 ? 1.546 -8.514 -11.404 1.00 97.25 89 ASP A C 1
ATOM 724 O O . ASP A 1 89 ? 1.187 -7.504 -12.008 1.00 97.25 89 AS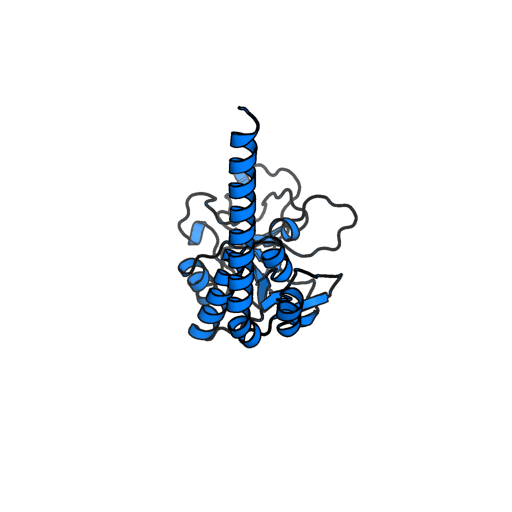P A O 1
ATOM 728 N N . ASN A 1 90 ? 2.135 -9.531 -12.039 1.00 95.62 90 ASN A N 1
ATOM 729 C CA . ASN A 1 90 ? 2.283 -9.634 -13.495 1.00 95.62 90 ASN A CA 1
ATOM 730 C C . ASN A 1 90 ? 2.944 -8.410 -14.158 1.00 95.62 90 ASN A C 1
ATOM 732 O O . ASN A 1 90 ? 2.494 -7.919 -15.204 1.00 95.62 90 ASN A O 1
ATOM 736 N N . ILE A 1 91 ? 4.041 -7.940 -13.555 1.00 96.81 91 ILE A N 1
ATOM 737 C CA . ILE A 1 91 ? 4.893 -6.862 -14.068 1.00 96.81 91 ILE A CA 1
ATOM 738 C C . ILE A 1 91 ? 6.304 -7.351 -14.396 1.00 96.81 91 ILE A C 1
ATOM 740 O O . ILE A 1 91 ? 6.826 -8.291 -13.798 1.00 96.81 91 ILE A O 1
ATOM 744 N N . LYS A 1 92 ? 6.969 -6.644 -15.314 1.00 95.75 92 LYS A N 1
ATOM 745 C CA . LYS A 1 92 ? 8.408 -6.792 -15.530 1.00 95.75 92 LYS A CA 1
ATOM 746 C C . LYS A 1 92 ? 9.158 -5.913 -14.530 1.00 95.75 92 LYS A C 1
ATOM 748 O O . LYS A 1 92 ? 9.201 -4.694 -14.692 1.00 95.75 92 LYS A O 1
ATOM 753 N N . ALA A 1 93 ? 9.765 -6.539 -13.527 1.00 95.31 93 ALA A N 1
ATOM 754 C CA . ALA A 1 93 ? 10.604 -5.867 -12.544 1.00 95.31 93 ALA A CA 1
ATOM 755 C C . ALA A 1 93 ? 12.038 -6.409 -12.581 1.00 95.31 93 ALA A C 1
ATOM 757 O O . ALA A 1 93 ? 12.260 -7.616 -12.673 1.00 95.31 93 ALA A O 1
ATOM 758 N N . THR A 1 94 ? 13.015 -5.513 -12.480 1.00 93.75 94 THR A N 1
ATOM 759 C CA . THR A 1 94 ? 14.441 -5.855 -12.413 1.00 93.75 94 THR A CA 1
ATOM 760 C C . THR A 1 94 ? 14.916 -5.714 -10.975 1.00 93.75 94 THR A C 1
ATOM 762 O O . THR A 1 94 ? 14.569 -4.743 -10.304 1.00 93.75 94 THR A O 1
ATOM 765 N N . LYS A 1 95 ? 15.707 -6.668 -10.482 1.00 92.69 95 LYS A N 1
ATOM 766 C CA . LYS A 1 95 ? 16.298 -6.575 -9.143 1.00 92.69 95 LYS A CA 1
ATOM 767 C C . LYS A 1 95 ? 17.345 -5.458 -9.100 1.00 92.69 95 LYS A C 1
ATOM 769 O O . LYS A 1 95 ? 18.122 -5.319 -10.043 1.00 92.69 95 LYS A O 1
ATOM 774 N N . CYS A 1 96 ? 17.370 -4.674 -8.026 1.00 89.06 96 CYS A N 1
ATOM 775 C CA . CYS A 1 96 ? 18.417 -3.674 -7.825 1.00 89.06 96 CYS A CA 1
ATOM 776 C C . CYS A 1 96 ? 19.760 -4.354 -7.516 1.00 89.06 96 CYS A C 1
ATOM 778 O O . CYS A 1 96 ? 19.803 -5.459 -6.969 1.00 89.06 96 CYS A O 1
ATOM 780 N N . VAL A 1 97 ? 20.865 -3.699 -7.871 1.00 85.94 97 VAL A N 1
ATOM 781 C CA . VAL A 1 97 ? 22.208 -4.198 -7.545 1.00 85.94 97 VAL A CA 1
ATOM 782 C C . VAL A 1 97 ? 22.565 -3.823 -6.106 1.00 85.94 97 VAL A C 1
ATOM 784 O O . VAL A 1 97 ? 22.281 -2.712 -5.669 1.00 85.94 97 VAL A O 1
ATOM 787 N N . GLN A 1 98 ? 23.201 -4.742 -5.374 1.00 78.19 98 GLN A N 1
ATOM 788 C CA . GLN A 1 98 ? 23.632 -4.522 -3.981 1.00 78.19 98 GLN A CA 1
ATOM 789 C C . GLN A 1 98 ? 25.052 -3.953 -3.857 1.00 78.19 98 GLN A C 1
ATOM 791 O O . GLN A 1 98 ? 25.579 -3.817 -2.757 1.00 78.19 98 GLN A O 1
ATOM 796 N N . VAL A 1 99 ? 25.700 -3.650 -4.978 1.00 72.69 99 VAL A N 1
ATOM 797 C CA . VAL A 1 99 ? 27.033 -3.042 -5.003 1.00 72.69 99 VAL A CA 1
ATOM 798 C C . VAL A 1 99 ? 26.858 -1.577 -5.337 1.00 72.69 99 VAL A C 1
ATOM 800 O O . VAL A 1 99 ? 26.098 -1.275 -6.257 1.00 72.69 99 VAL A O 1
ATOM 803 N N . SER A 1 100 ? 27.559 -0.704 -4.607 1.00 66.69 100 SER A N 1
ATOM 804 C CA . SER A 1 100 ? 27.660 0.729 -4.898 1.00 66.69 100 SER A CA 1
ATOM 805 C C . SER A 1 100 ? 27.869 0.932 -6.399 1.00 66.69 100 SER A C 1
ATOM 807 O O . SER A 1 100 ? 28.955 0.704 -6.934 1.00 66.69 100 SER A O 1
ATOM 809 N N . ALA A 1 101 ? 26.788 1.273 -7.096 1.00 60.94 101 ALA A N 1
ATOM 810 C CA . ALA A 1 101 ? 26.859 1.649 -8.490 1.00 60.94 101 ALA A CA 1
ATOM 811 C C . ALA A 1 101 ? 27.313 3.110 -8.528 1.00 60.94 101 ALA A C 1
ATOM 813 O O . ALA A 1 101 ? 26.880 3.896 -7.677 1.00 60.94 101 ALA A O 1
ATOM 814 N N . PRO A 1 102 ? 28.142 3.507 -9.505 1.00 63.22 102 PRO A N 1
ATOM 815 C CA . PRO A 1 102 ? 28.459 4.909 -9.709 1.00 63.22 102 PRO A CA 1
ATOM 816 C C . PRO A 1 102 ? 27.159 5.721 -9.759 1.00 63.22 102 PRO A C 1
ATOM 818 O O . PRO A 1 102 ? 26.274 5.424 -10.566 1.00 63.22 102 PRO A O 1
ATOM 821 N N . THR A 1 103 ? 27.034 6.734 -8.899 1.00 62.75 103 THR A N 1
ATOM 822 C CA . THR A 1 103 ? 25.836 7.592 -8.786 1.00 62.75 103 THR A CA 1
ATOM 823 C C . THR A 1 103 ? 25.393 8.158 -10.137 1.00 62.75 103 THR A C 1
ATOM 825 O O . THR A 1 103 ? 24.200 8.334 -10.367 1.00 62.75 103 THR A O 1
ATOM 828 N N . ILE A 1 104 ? 26.340 8.329 -11.068 1.00 67.38 104 ILE A N 1
ATOM 829 C CA . ILE A 1 104 ? 26.121 8.739 -12.462 1.00 67.38 104 ILE A CA 1
ATOM 830 C C . ILE A 1 104 ? 25.107 7.875 -13.233 1.00 67.38 104 ILE A C 1
ATOM 832 O O . ILE A 1 104 ? 24.492 8.375 -14.170 1.00 67.38 104 ILE A O 1
ATOM 836 N N . LEU A 1 105 ? 24.906 6.602 -12.866 1.00 70.56 105 LEU A N 1
ATOM 837 C CA . LEU A 1 105 ? 23.955 5.716 -13.550 1.00 70.56 105 LEU A CA 1
ATOM 838 C C . LEU A 1 105 ? 22.547 5.743 -12.941 1.00 70.56 105 LEU A C 1
ATOM 840 O O . LEU A 1 105 ? 21.597 5.349 -13.621 1.00 70.56 105 LEU A O 1
ATOM 844 N N . GLY A 1 106 ? 22.392 6.243 -11.709 1.00 67.62 106 GLY A N 1
ATOM 845 C CA . GLY A 1 106 ? 21.117 6.240 -10.981 1.00 67.62 106 GLY A CA 1
ATOM 846 C C . GLY A 1 106 ? 20.015 7.069 -11.650 1.00 67.62 106 GLY A C 1
ATOM 847 O O . GLY A 1 106 ? 18.834 6.744 -11.526 1.00 67.62 106 GLY A O 1
ATOM 848 N N . ASP A 1 107 ? 20.411 8.079 -12.427 1.00 73.19 107 ASP A N 1
ATOM 849 C CA . ASP A 1 107 ? 19.524 8.960 -13.192 1.00 73.19 107 ASP A CA 1
ATOM 850 C C . ASP A 1 107 ? 19.491 8.635 -14.687 1.00 73.19 107 ASP A C 1
ATOM 852 O O . ASP A 1 107 ? 19.127 9.477 -15.507 1.00 73.19 107 ASP A O 1
ATOM 856 N N . THR A 1 108 ? 19.864 7.421 -15.082 1.00 80.62 108 THR A N 1
ATOM 857 C CA . THR A 1 108 ? 19.813 7.004 -16.488 1.00 80.62 108 THR A CA 1
ATOM 858 C C . THR A 1 108 ? 18.588 6.138 -16.770 1.00 80.62 108 THR A C 1
ATOM 860 O O . THR A 1 108 ? 17.901 5.663 -15.870 1.00 80.62 108 THR A O 1
ATOM 863 N N . LEU A 1 109 ? 18.299 5.921 -18.054 1.00 85.81 109 LEU A N 1
ATOM 864 C CA . LEU A 1 109 ? 17.303 4.939 -18.499 1.00 85.81 109 LEU A CA 1
ATOM 865 C C . LEU A 1 109 ? 17.795 3.489 -18.345 1.00 85.81 109 LEU A C 1
ATOM 867 O O . LEU A 1 109 ? 17.043 2.557 -18.624 1.00 85.81 109 LEU A O 1
ATOM 871 N N . ILE A 1 110 ? 19.053 3.296 -17.946 1.00 85.25 110 ILE A N 1
ATOM 872 C CA . ILE A 1 110 ? 19.664 1.984 -17.784 1.00 85.25 110 ILE A CA 1
ATOM 873 C C . ILE A 1 110 ? 19.215 1.426 -16.424 1.00 85.25 110 ILE A C 1
ATOM 875 O O . ILE A 1 110 ? 19.346 2.118 -15.416 1.00 85.25 110 ILE A O 1
ATOM 879 N N . PRO A 1 111 ? 18.699 0.186 -16.348 1.00 80.88 111 PRO A N 1
ATOM 880 C CA . PRO A 1 111 ? 18.122 -0.378 -15.125 1.00 80.88 111 PRO A CA 1
ATOM 881 C C . PRO A 1 111 ? 19.186 -0.858 -14.120 1.00 80.88 111 PRO A C 1
ATOM 883 O O . PRO A 1 111 ? 19.046 -1.921 -13.519 1.00 80.88 111 PRO A O 1
ATOM 886 N N . ILE A 1 112 ? 20.253 -0.083 -13.924 1.00 77.69 112 ILE A N 1
ATOM 887 C CA . ILE A 1 112 ? 21.315 -0.342 -12.946 1.00 77.69 112 ILE A CA 1
ATOM 888 C C . ILE A 1 112 ? 21.113 0.647 -11.799 1.00 77.69 112 ILE A C 1
ATOM 890 O O . ILE A 1 112 ? 21.741 1.701 -11.739 1.00 77.69 112 ILE A O 1
ATOM 894 N N . ARG A 1 113 ? 20.177 0.319 -10.902 1.00 77.50 113 ARG A N 1
ATOM 895 C CA . ARG A 1 113 ? 19.934 1.094 -9.681 1.00 77.50 113 ARG A CA 1
ATOM 896 C C . ARG A 1 113 ? 20.517 0.350 -8.495 1.00 77.50 113 ARG A C 1
ATOM 898 O O . ARG A 1 113 ? 20.266 -0.846 -8.332 1.00 77.50 113 ARG A O 1
ATOM 905 N N . PHE A 1 114 ? 21.286 1.069 -7.690 1.00 82.69 114 PHE A N 1
ATOM 906 C CA . PHE A 1 114 ? 21.799 0.566 -6.428 1.00 82.69 114 PHE A CA 1
ATOM 907 C C . PHE A 1 114 ? 20.718 0.612 -5.348 1.00 82.69 114 PHE A C 1
ATOM 909 O O . PHE A 1 114 ? 19.962 1.580 -5.260 1.00 82.69 114 PHE A O 1
ATOM 916 N N . SER A 1 115 ? 20.685 -0.422 -4.513 1.00 85.00 115 SER A N 1
ATOM 917 C CA . SER A 1 115 ? 19.969 -0.405 -3.245 1.00 85.00 115 SER A CA 1
ATOM 918 C C . SER A 1 115 ? 20.773 -1.136 -2.175 1.00 85.00 115 SER A C 1
ATOM 920 O O . SER A 1 115 ? 21.375 -2.179 -2.437 1.00 85.00 115 SER A O 1
ATOM 922 N N . SER A 1 116 ? 20.743 -0.604 -0.954 1.00 84.50 116 SER A N 1
ATOM 923 C CA . SER A 1 116 ? 21.228 -1.298 0.239 1.00 84.50 116 SER A CA 1
ATOM 924 C C . SER A 1 116 ? 20.305 -2.443 0.676 1.00 84.50 116 SER A C 1
ATOM 926 O O . SER A 1 116 ? 20.746 -3.330 1.404 1.00 84.50 116 SER A O 1
ATOM 928 N N . ASN A 1 117 ? 19.049 -2.458 0.224 1.00 88.44 117 ASN A N 1
ATOM 929 C CA . ASN A 1 117 ? 18.066 -3.477 0.568 1.00 88.44 117 ASN A CA 1
ATOM 930 C C . ASN A 1 117 ? 18.142 -4.665 -0.403 1.00 88.44 117 ASN A C 1
ATOM 932 O O . ASN A 1 117 ? 18.203 -4.507 -1.624 1.00 88.44 117 ASN A O 1
ATOM 936 N N . TYR A 1 118 ? 18.113 -5.889 0.125 1.00 89.50 118 TYR A N 1
ATOM 937 C CA . TYR A 1 118 ? 18.326 -7.110 -0.673 1.00 89.50 118 TYR A CA 1
ATOM 938 C C . TYR A 1 118 ? 17.105 -7.580 -1.473 1.00 89.50 118 TYR A C 1
ATOM 940 O O . TYR A 1 118 ? 17.208 -8.469 -2.333 1.00 89.50 118 TYR A O 1
ATOM 948 N N . ASP A 1 119 ? 15.957 -6.999 -1.167 1.00 92.12 119 ASP A N 1
ATOM 949 C CA . ASP A 1 119 ? 14.629 -7.320 -1.665 1.00 92.12 119 ASP A CA 1
ATOM 950 C C . ASP A 1 119 ? 14.026 -6.184 -2.502 1.00 92.12 119 ASP A C 1
ATOM 952 O O . ASP A 1 119 ? 12.833 -6.205 -2.810 1.00 92.12 119 ASP A O 1
ATOM 956 N N . GLU A 1 120 ? 14.848 -5.203 -2.885 1.00 92.44 120 GLU A N 1
ATOM 957 C CA . GLU A 1 120 ? 14.422 -4.073 -3.696 1.00 92.44 120 GLU A CA 1
ATOM 958 C C . GLU A 1 120 ? 14.529 -4.375 -5.196 1.00 92.44 120 GLU A C 1
ATOM 960 O O . GLU A 1 120 ? 15.534 -4.859 -5.727 1.00 92.44 120 GLU A O 1
ATOM 965 N N . TYR A 1 121 ? 13.455 -4.048 -5.899 1.00 94.50 121 TYR A N 1
ATOM 966 C CA . TYR A 1 121 ? 13.269 -4.199 -7.331 1.00 94.50 121 TYR A CA 1
ATOM 967 C C . TYR A 1 121 ? 12.850 -2.859 -7.927 1.00 94.50 121 TYR A C 1
ATOM 969 O O . TYR A 1 121 ? 12.598 -1.874 -7.226 1.00 94.50 121 TYR A O 1
ATOM 977 N N . GLN A 1 122 ? 12.787 -2.812 -9.249 1.00 93.31 122 GLN A N 1
ATOM 978 C CA . GLN A 1 122 ? 12.345 -1.636 -9.967 1.00 93.31 122 GLN A CA 1
ATOM 979 C C . GLN A 1 122 ? 11.563 -1.986 -11.228 1.00 93.31 122 GLN A C 1
ATOM 981 O O . GLN A 1 122 ? 11.925 -2.915 -11.951 1.00 93.31 122 GLN A O 1
ATOM 986 N N . ALA A 1 123 ? 10.517 -1.212 -11.503 1.00 94.94 123 ALA A N 1
ATOM 987 C CA . ALA A 1 123 ? 9.748 -1.265 -12.743 1.00 94.94 123 ALA A CA 1
ATOM 988 C C . ALA A 1 123 ? 9.974 0.007 -13.564 1.00 94.94 123 ALA A C 1
ATOM 990 O O . ALA A 1 123 ? 10.220 1.085 -13.021 1.00 94.94 123 ALA A O 1
ATOM 991 N N . PHE A 1 124 ? 9.918 -0.104 -14.888 1.00 94.06 124 PHE A N 1
ATOM 992 C CA . PHE A 1 124 ? 10.236 1.016 -15.767 1.00 94.06 124 PHE A CA 1
ATOM 993 C C . PHE A 1 124 ? 9.033 1.937 -15.977 1.00 94.06 124 PHE A C 1
ATOM 995 O O . PHE A 1 124 ? 8.003 1.498 -16.475 1.00 94.06 124 PHE A O 1
ATOM 1002 N N . LYS A 1 125 ? 9.220 3.229 -15.684 1.00 92.62 125 LYS A N 1
ATOM 1003 C CA . LYS A 1 125 ? 8.319 4.364 -15.955 1.00 92.62 125 LYS A CA 1
ATOM 1004 C C . LYS A 1 125 ? 6.908 4.336 -15.366 1.00 92.62 125 LYS A C 1
ATOM 1006 O O . LYS A 1 125 ? 6.560 5.304 -14.697 1.00 92.62 125 LYS A O 1
ATOM 1011 N N . VAL A 1 126 ? 6.097 3.327 -15.667 1.00 96.19 126 VAL A N 1
ATOM 1012 C CA . VAL A 1 126 ? 4.677 3.253 -15.293 1.00 96.19 126 VAL A CA 1
ATOM 1013 C C . VAL A 1 126 ? 4.318 1.821 -14.910 1.00 96.19 126 VAL A C 1
ATOM 1015 O O . VAL A 1 126 ? 4.725 0.879 -15.587 1.00 96.19 126 VAL A O 1
ATOM 1018 N N . ILE A 1 127 ? 3.538 1.666 -13.844 1.00 97.88 127 ILE A N 1
ATOM 1019 C CA . ILE A 1 127 ? 2.809 0.436 -13.530 1.00 97.88 127 ILE A CA 1
ATOM 1020 C C . ILE A 1 127 ? 1.329 0.734 -13.725 1.00 97.88 127 ILE A C 1
ATOM 1022 O O . ILE A 1 127 ? 0.789 1.608 -13.053 1.00 97.88 127 ILE A O 1
ATOM 1026 N N . ASP A 1 128 ? 0.710 0.016 -14.654 1.00 97.94 128 ASP A N 1
ATOM 1027 C CA . ASP A 1 128 ? -0.699 0.170 -15.005 1.00 97.94 128 ASP A CA 1
ATOM 1028 C C . ASP A 1 128 ? -1.632 -0.269 -13.854 1.00 97.94 128 ASP A C 1
ATOM 1030 O O . ASP A 1 128 ? -1.311 -1.259 -13.186 1.00 97.94 128 ASP A O 1
ATOM 1034 N N . PRO A 1 129 ? -2.780 0.405 -13.627 1.00 97.81 129 PRO A N 1
ATOM 1035 C CA . PRO A 1 129 ? -3.741 0.016 -12.593 1.00 97.81 129 PRO A CA 1
ATOM 1036 C C . PRO A 1 129 ? -4.223 -1.434 -12.675 1.00 97.81 129 PRO A C 1
ATOM 1038 O O . PRO A 1 129 ? -4.440 -2.056 -11.640 1.00 97.81 129 PRO A O 1
ATOM 1041 N N . SER A 1 130 ? -4.305 -2.021 -13.877 1.00 97.75 130 SER A N 1
ATOM 1042 C CA . SER A 1 130 ? -4.684 -3.434 -14.071 1.00 97.75 130 SER A CA 1
ATOM 1043 C C . SER A 1 130 ? -3.723 -4.434 -13.420 1.00 97.75 130 SER A C 1
ATOM 1045 O O . SER A 1 130 ? -3.987 -5.636 -13.393 1.00 97.75 130 SER A O 1
ATOM 1047 N N . LYS A 1 131 ? -2.571 -3.962 -12.935 1.00 98.31 131 LYS A N 1
ATOM 1048 C CA . LYS A 1 131 ? -1.568 -4.765 -12.231 1.00 98.31 131 LYS A CA 1
ATOM 1049 C C . LYS A 1 131 ? -1.755 -4.755 -10.721 1.00 98.31 131 LYS A C 1
ATOM 1051 O O . LYS A 1 131 ? -1.056 -5.502 -10.036 1.00 98.31 131 LYS A O 1
ATOM 1056 N N . PHE A 1 132 ? -2.643 -3.918 -10.194 1.00 98.44 132 PHE A N 1
ATOM 1057 C CA . PHE A 1 132 ? -2.940 -3.882 -8.770 1.00 98.44 132 PHE A CA 1
ATOM 1058 C C . PHE A 1 132 ? -3.859 -5.046 -8.415 1.00 98.44 132 PHE A C 1
ATOM 1060 O O . PHE A 1 132 ? -4.892 -5.250 -9.041 1.00 98.44 132 PHE A O 1
ATOM 1067 N N . VAL A 1 133 ? -3.465 -5.817 -7.406 1.00 97.31 133 VAL A N 1
ATOM 1068 C CA . VAL A 1 133 ? -4.243 -6.962 -6.897 1.00 97.31 133 VAL A CA 1
ATOM 1069 C C . VAL A 1 133 ? -4.722 -6.745 -5.462 1.00 97.31 133 VAL A C 1
ATOM 1071 O O . VAL A 1 133 ? -5.487 -7.545 -4.921 1.00 97.31 133 VAL A O 1
ATOM 1074 N N . GLY A 1 134 ? -4.271 -5.661 -4.831 1.00 98.06 134 GLY A N 1
ATOM 1075 C CA . GLY A 1 134 ? -4.756 -5.233 -3.532 1.00 98.06 134 GLY A CA 1
ATOM 1076 C C . GLY A 1 134 ? -3.985 -4.057 -2.947 1.00 98.06 134 GLY A C 1
ATOM 1077 O O . GLY A 1 134 ? -3.021 -3.553 -3.529 1.00 98.06 134 GLY A O 1
ATOM 1078 N N . LEU A 1 135 ? -4.399 -3.662 -1.750 1.00 98.19 135 LEU A N 1
ATOM 1079 C CA . LEU A 1 135 ? -3.684 -2.759 -0.862 1.00 98.19 135 LEU A CA 1
ATOM 1080 C C . LEU A 1 135 ? -3.148 -3.531 0.339 1.00 98.19 135 LEU A C 1
ATOM 1082 O O . LEU A 1 135 ? -3.795 -4.423 0.876 1.00 98.19 135 LEU A O 1
ATOM 1086 N N . ARG A 1 136 ? -1.963 -3.150 0.791 1.00 96.50 136 ARG A N 1
ATOM 1087 C CA . ARG A 1 136 ? -1.349 -3.587 2.039 1.00 96.50 136 ARG A CA 1
ATOM 1088 C C . ARG A 1 136 ? -1.622 -2.560 3.131 1.00 96.50 136 ARG A C 1
ATOM 1090 O O . ARG A 1 136 ? -1.441 -1.363 2.906 1.00 96.50 136 ARG A O 1
ATOM 1097 N N . CYS A 1 137 ? -1.921 -3.044 4.329 1.00 97.00 137 CYS A N 1
ATOM 1098 C CA . CYS A 1 137 ? -1.995 -2.265 5.562 1.00 97.00 137 CYS A CA 1
ATOM 1099 C C . CYS A 1 137 ? -1.397 -3.040 6.753 1.00 97.00 137 CYS A C 1
ATOM 1101 O O . CYS A 1 137 ? -1.014 -4.205 6.616 1.00 97.00 137 CYS A O 1
ATOM 1103 N N . CYS A 1 138 ? -1.304 -2.378 7.912 1.00 95.69 138 CYS A N 1
ATOM 1104 C CA . CYS A 1 138 ? -0.898 -2.984 9.182 1.00 95.69 138 CYS A CA 1
ATOM 1105 C C . CYS A 1 138 ? -1.813 -2.520 10.327 1.00 95.69 138 CYS A C 1
ATOM 1107 O O . CYS A 1 138 ? -1.375 -1.791 11.216 1.00 95.69 138 CYS A O 1
ATOM 1109 N N . LEU A 1 139 ? -3.085 -2.926 10.298 1.00 95.81 139 LEU A N 1
ATOM 1110 C CA . LEU A 1 139 ? -4.140 -2.448 11.199 1.00 95.81 139 LEU A CA 1
ATOM 1111 C C . LEU A 1 139 ? -3.804 -2.580 12.684 1.00 95.81 139 LEU A C 1
ATOM 1113 O O . LEU A 1 139 ? -3.788 -1.581 13.410 1.00 95.81 139 LEU A O 1
ATOM 1117 N N . LEU A 1 140 ? -3.514 -3.797 13.148 1.00 95.31 140 LEU A N 1
ATOM 1118 C CA . LEU A 1 140 ? -3.208 -4.044 14.556 1.00 95.31 140 LEU A CA 1
ATOM 1119 C C . LEU A 1 140 ? -1.920 -3.336 14.986 1.00 95.31 140 LEU A C 1
ATOM 1121 O O . LEU A 1 140 ? -1.857 -2.812 16.100 1.00 95.31 140 LEU A O 1
ATOM 1125 N N . SER A 1 141 ? -0.908 -3.279 14.116 1.00 94.94 141 SER A N 1
ATOM 1126 C CA . SER A 1 141 ? 0.330 -2.548 14.407 1.00 94.94 141 SER A CA 1
ATOM 1127 C C . SER A 1 141 ? 0.088 -1.042 14.506 1.00 94.94 141 SER A C 1
ATOM 1129 O O . SER A 1 141 ? 0.557 -0.420 15.457 1.00 94.94 141 SER A O 1
ATOM 1131 N N . TRP A 1 142 ? -0.678 -0.455 13.581 1.00 96.50 142 TRP A N 1
ATOM 1132 C CA . TRP A 1 142 ? -1.042 0.962 13.616 1.00 96.50 142 TRP A CA 1
ATOM 1133 C C . TRP A 1 142 ? -1.802 1.305 14.888 1.00 96.50 142 TRP A C 1
ATOM 1135 O O . TRP A 1 142 ? -1.413 2.228 15.603 1.00 96.50 142 TRP A O 1
ATOM 1145 N N . TYR A 1 143 ? -2.818 0.515 15.226 1.00 96.38 143 TYR A N 1
ATOM 1146 C CA . TYR A 1 143 ? 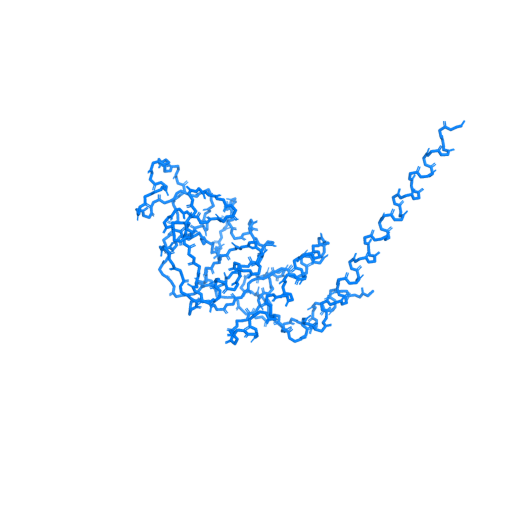-3.578 0.708 16.451 1.00 96.38 143 TYR A CA 1
ATOM 1147 C C . TYR A 1 143 ? -2.684 0.620 17.702 1.00 96.38 143 TYR A C 1
ATOM 1149 O O . TYR A 1 143 ? -2.664 1.540 18.518 1.00 96.38 143 TYR A O 1
ATOM 1157 N N . ARG A 1 144 ? -1.867 -0.435 17.840 1.00 94.62 144 ARG A N 1
ATOM 1158 C CA . ARG A 1 144 ? -0.970 -0.603 19.003 1.00 94.62 144 ARG A CA 1
ATOM 1159 C C . ARG A 1 144 ? 0.067 0.516 19.127 1.00 94.62 144 ARG A C 1
ATOM 1161 O O . ARG A 1 144 ? 0.473 0.843 20.237 1.00 94.62 144 ARG A O 1
ATOM 1168 N N . SER A 1 145 ? 0.494 1.099 18.009 1.00 94.12 145 SER A N 1
ATOM 1169 C CA . SER A 1 145 ? 1.426 2.230 17.971 1.00 94.12 145 SER A CA 1
ATOM 1170 C C . SER A 1 145 ? 0.752 3.606 18.071 1.00 94.12 145 SER A C 1
ATOM 1172 O O . SER A 1 145 ? 1.445 4.612 17.928 1.00 94.12 145 SER A O 1
ATOM 1174 N N . GLY A 1 146 ? -0.566 3.676 18.291 1.00 94.44 146 GLY A N 1
ATOM 1175 C CA . GLY A 1 146 ? -1.299 4.946 18.382 1.00 94.44 146 GLY A CA 1
ATOM 1176 C C . GLY A 1 146 ? -1.322 5.732 17.068 1.00 94.44 146 GLY A C 1
ATOM 1177 O O . GLY A 1 146 ? -1.371 6.955 17.063 1.00 94.44 146 GLY A O 1
ATOM 1178 N N . LYS A 1 147 ? -1.231 5.044 15.929 1.00 94.62 147 LYS A N 1
ATOM 1179 C CA . LYS A 1 147 ? -1.140 5.638 14.592 1.00 94.62 147 LYS A CA 1
ATOM 1180 C C . LYS A 1 147 ? -2.518 5.927 14.004 1.00 94.62 147 LYS A C 1
ATOM 1182 O O . LYS A 1 147 ? -2.900 5.361 12.979 1.00 94.62 147 LYS A O 1
ATOM 1187 N N . ARG A 1 148 ? -3.249 6.830 14.663 1.00 95.38 148 ARG A N 1
ATOM 1188 C CA . ARG A 1 148 ? -4.606 7.243 14.282 1.00 95.38 148 ARG A CA 1
ATOM 1189 C C . ARG A 1 148 ? -4.694 7.682 12.819 1.00 95.38 148 ARG A C 1
ATOM 1191 O O . ARG A 1 148 ? -5.597 7.226 12.120 1.00 95.38 148 ARG A O 1
ATOM 1198 N N . GLU A 1 149 ? -3.737 8.480 12.332 1.00 95.88 149 GLU A N 1
ATOM 1199 C CA . GLU A 1 149 ? -3.795 9.004 10.962 1.00 95.88 149 GLU A CA 1
ATOM 1200 C C . GLU A 1 149 ? -3.833 7.898 9.894 1.00 95.88 149 GLU A C 1
ATOM 1202 O O . GLU A 1 149 ? -4.452 8.061 8.847 1.00 95.88 149 GLU A O 1
ATOM 1207 N N . TYR A 1 150 ? -3.209 6.745 10.149 1.00 96.69 150 TYR A N 1
ATOM 1208 C CA . TYR A 1 150 ? -3.190 5.641 9.191 1.00 96.69 150 TYR A CA 1
ATOM 1209 C C . TYR A 1 150 ? -4.524 4.892 9.130 1.00 96.69 150 TYR A C 1
ATOM 1211 O O . TYR A 1 150 ? -4.909 4.449 8.049 1.00 96.69 150 TYR A O 1
ATOM 1219 N N . LEU A 1 151 ? -5.247 4.796 10.252 1.00 97.25 151 LEU A N 1
ATOM 1220 C CA . LEU A 1 151 ? -6.597 4.227 10.284 1.00 97.25 151 LEU A CA 1
ATOM 1221 C C . LEU A 1 151 ? -7.569 5.127 9.505 1.00 97.25 151 LEU A C 1
ATOM 1223 O O . LEU A 1 151 ? -8.247 4.683 8.582 1.00 97.25 151 LEU A O 1
ATOM 1227 N N . GLU A 1 152 ? -7.548 6.431 9.786 1.00 97.62 152 GLU A N 1
ATOM 1228 C CA . GLU A 1 152 ? -8.373 7.407 9.064 1.00 97.62 152 GLU A CA 1
ATOM 1229 C C . GLU A 1 152 ? -8.070 7.421 7.560 1.00 97.62 152 GLU A C 1
ATOM 1231 O O . GLU A 1 152 ? -8.981 7.462 6.732 1.00 97.62 152 GLU A O 1
ATOM 1236 N N . ASN A 1 153 ? -6.791 7.349 7.189 1.00 97.69 153 ASN A N 1
ATOM 1237 C CA . ASN A 1 153 ? -6.390 7.297 5.788 1.00 97.69 153 ASN A CA 1
ATOM 1238 C C . ASN A 1 153 ? -6.847 6.006 5.099 1.00 97.69 153 ASN A C 1
ATOM 1240 O O . ASN A 1 153 ? -7.228 6.065 3.934 1.00 97.69 153 ASN A O 1
ATOM 1244 N N . LEU A 1 154 ? -6.859 4.856 5.785 1.00 98.12 154 LEU A N 1
ATOM 1245 C CA . LEU A 1 154 ? -7.399 3.623 5.207 1.00 98.12 154 LEU A CA 1
ATOM 1246 C C . LEU A 1 154 ? -8.903 3.721 4.952 1.00 98.12 154 LEU A C 1
ATOM 1248 O O . LEU A 1 154 ? -9.343 3.339 3.870 1.00 98.12 154 LEU A O 1
ATOM 1252 N N . LYS A 1 155 ? -9.666 4.310 5.884 1.00 98.31 155 LYS A N 1
ATOM 1253 C CA . LYS A 1 155 ? -11.097 4.598 5.680 1.00 98.31 155 LYS A CA 1
ATOM 1254 C C . LYS A 1 155 ? -11.308 5.430 4.411 1.00 98.31 155 LYS A C 1
ATOM 1256 O O . LYS A 1 155 ? -12.132 5.078 3.574 1.00 98.31 155 LYS A O 1
ATOM 1261 N N . LYS A 1 156 ? -10.513 6.490 4.226 1.00 98.38 156 LYS A N 1
ATOM 1262 C CA . LYS A 1 156 ? -10.567 7.337 3.020 1.00 98.38 156 LYS A CA 1
ATOM 1263 C C . LYS A 1 156 ? -10.175 6.583 1.746 1.00 98.38 156 LYS A C 1
ATOM 1265 O O . LYS A 1 156 ? -10.829 6.761 0.728 1.00 98.38 156 LYS A O 1
ATOM 1270 N N . MET A 1 157 ? -9.152 5.725 1.798 1.00 98.62 157 MET A N 1
ATOM 1271 C CA . MET A 1 157 ? -8.752 4.893 0.655 1.00 98.62 157 MET A CA 1
ATOM 1272 C C . MET A 1 157 ? -9.864 3.932 0.223 1.00 98.62 157 MET A C 1
ATOM 1274 O O . MET A 1 157 ? -10.119 3.834 -0.972 1.00 98.62 157 MET A O 1
ATOM 1278 N N . ILE A 1 158 ? -10.541 3.266 1.167 1.00 98.50 158 ILE A N 1
ATOM 1279 C CA . ILE A 1 158 ? -11.680 2.374 0.880 1.00 98.50 158 ILE A CA 1
ATOM 1280 C C . ILE A 1 158 ? -12.801 3.144 0.179 1.00 98.50 158 ILE A C 1
ATOM 1282 O O . ILE A 1 158 ? -13.242 2.752 -0.896 1.00 98.50 158 ILE A O 1
ATOM 1286 N N . LEU A 1 159 ? -13.211 4.281 0.748 1.00 98.38 159 LEU A N 1
ATOM 1287 C CA . LEU A 1 159 ? -14.269 5.112 0.167 1.00 98.38 159 LEU A CA 1
ATOM 1288 C C . LEU A 1 159 ? -13.888 5.647 -1.223 1.00 98.38 159 LEU A C 1
ATOM 1290 O O . LEU A 1 159 ? -14.729 5.725 -2.114 1.00 98.38 159 LEU A O 1
ATOM 1294 N N . ALA A 1 160 ? -12.616 5.993 -1.431 1.00 98.31 160 ALA A N 1
ATOM 1295 C CA . ALA A 1 160 ? -12.124 6.419 -2.733 1.00 98.31 160 ALA A CA 1
ATOM 1296 C C . ALA A 1 160 ? -12.176 5.280 -3.765 1.00 98.31 160 ALA A C 1
ATOM 1298 O O . ALA A 1 160 ? -12.633 5.519 -4.881 1.00 98.31 160 ALA A O 1
ATOM 1299 N N . LEU A 1 161 ? -11.766 4.058 -3.405 1.00 98.31 161 LEU A N 1
ATOM 1300 C CA . LEU A 1 161 ? -11.874 2.880 -4.275 1.00 98.31 161 LEU A CA 1
ATOM 1301 C C . LEU A 1 161 ? -13.324 2.620 -4.700 1.00 98.31 161 LEU A C 1
ATOM 1303 O O . LEU A 1 161 ? -13.584 2.498 -5.897 1.00 98.31 161 LEU A O 1
ATOM 1307 N N . ASP A 1 162 ? -14.256 2.630 -3.744 1.00 97.81 162 ASP A N 1
ATOM 1308 C CA . ASP A 1 162 ? -15.692 2.465 -4.000 1.00 97.81 162 ASP A CA 1
ATOM 1309 C C . ASP A 1 162 ? -16.225 3.554 -4.948 1.00 97.81 162 ASP A C 1
ATOM 1311 O O . ASP A 1 162 ? -16.796 3.261 -5.998 1.00 97.81 162 ASP A O 1
ATOM 1315 N N . SER A 1 163 ? -15.911 4.825 -4.670 1.00 98.00 163 SER A N 1
ATOM 1316 C CA . SER A 1 163 ? -16.348 5.957 -5.502 1.00 98.00 163 SER A CA 1
ATOM 1317 C C . SER A 1 163 ? -15.827 5.917 -6.945 1.00 98.00 163 SER A C 1
ATOM 1319 O O . SER A 1 163 ? -16.454 6.472 -7.847 1.00 98.00 163 SER A O 1
ATOM 1321 N N . GLN A 1 164 ? -14.661 5.301 -7.166 1.00 97.62 164 GLN A N 1
ATOM 1322 C CA . GLN A 1 164 ? -14.047 5.145 -8.486 1.00 97.62 164 GLN A CA 1
ATOM 1323 C C . GLN A 1 164 ? -14.408 3.801 -9.136 1.00 97.62 164 GLN A C 1
ATOM 1325 O O . GLN A 1 164 ? -13.934 3.518 -10.236 1.00 97.62 164 GLN A O 1
ATOM 1330 N N . ASN A 1 165 ? -15.247 2.984 -8.485 1.00 97.06 165 ASN A N 1
ATOM 1331 C CA . ASN A 1 165 ? -15.613 1.635 -8.913 1.00 97.06 165 ASN A CA 1
ATOM 1332 C C . ASN A 1 165 ? -14.378 0.743 -9.163 1.00 97.06 165 ASN A C 1
ATOM 1334 O O . ASN A 1 165 ? -14.281 0.040 -10.172 1.00 97.06 165 ASN A O 1
ATOM 1338 N N . VAL A 1 166 ? -13.399 0.820 -8.257 1.00 97.44 166 VAL A N 1
ATOM 1339 C CA . VAL A 1 166 ? -12.155 0.046 -8.304 1.00 97.44 166 VAL A CA 1
ATOM 1340 C C . VAL A 1 166 ? -12.201 -1.037 -7.229 1.00 97.44 166 VAL A C 1
ATOM 1342 O O . VAL A 1 166 ? -12.104 -0.747 -6.041 1.00 97.44 166 VAL A O 1
ATOM 1345 N N . ASP A 1 167 ? -12.287 -2.298 -7.649 1.00 96.25 167 ASP A N 1
ATOM 1346 C CA . ASP A 1 167 ? -12.257 -3.447 -6.738 1.00 96.25 167 ASP A CA 1
ATOM 1347 C C . ASP A 1 167 ? -10.810 -3.863 -6.425 1.00 96.25 167 ASP A C 1
ATOM 1349 O O . ASP A 1 167 ? -10.126 -4.491 -7.237 1.00 96.25 167 ASP A O 1
ATOM 1353 N N . LEU A 1 168 ? -10.328 -3.496 -5.234 1.00 97.56 168 LEU A N 1
ATOM 1354 C CA . LEU A 1 168 ? -9.056 -3.965 -4.689 1.00 97.56 168 LEU A CA 1
ATOM 1355 C C . LEU A 1 168 ? -9.250 -4.513 -3.280 1.00 97.56 168 LEU A C 1
ATOM 1357 O O . LEU A 1 168 ? -9.739 -3.826 -2.387 1.00 97.56 168 LEU A O 1
ATOM 1361 N N . ARG A 1 169 ? -8.762 -5.734 -3.048 1.00 97.38 169 ARG A N 1
ATOM 1362 C CA . ARG A 1 169 ? -8.727 -6.339 -1.710 1.00 97.38 169 ARG A CA 1
ATOM 1363 C C . ARG A 1 169 ? -7.735 -5.622 -0.803 1.00 97.38 169 ARG A C 1
ATOM 1365 O O . ARG A 1 169 ? -6.676 -5.192 -1.254 1.00 97.38 169 ARG A O 1
ATOM 1372 N N . ILE A 1 170 ? -8.024 -5.584 0.492 1.00 98.19 170 ILE A N 1
ATOM 1373 C CA . ILE A 1 170 ? -7.126 -5.021 1.503 1.00 98.19 170 ILE A CA 1
ATOM 1374 C C . ILE A 1 170 ? -6.554 -6.158 2.336 1.00 98.19 170 ILE A C 1
ATOM 1376 O O . ILE A 1 170 ? -7.297 -6.976 2.866 1.00 98.19 170 ILE A O 1
ATOM 1380 N N . TYR A 1 171 ? -5.233 -6.203 2.451 1.00 97.81 171 TYR A N 1
ATOM 1381 C CA . TYR A 1 171 ? -4.502 -7.227 3.179 1.00 97.81 171 TYR A CA 1
ATOM 1382 C C . TYR A 1 171 ? -3.829 -6.613 4.410 1.00 97.81 171 TYR A C 1
ATOM 1384 O O . TYR A 1 171 ? -3.021 -5.686 4.279 1.00 97.81 171 TYR A O 1
ATOM 1392 N N . ASP A 1 172 ? -4.134 -7.135 5.597 1.00 97.00 172 ASP A N 1
ATOM 1393 C CA . ASP A 1 172 ? -3.450 -6.802 6.846 1.00 97.00 172 ASP A CA 1
ATOM 1394 C C . ASP A 1 172 ? -2.222 -7.697 7.053 1.00 97.00 172 ASP A C 1
ATOM 1396 O O . ASP A 1 172 ? -2.298 -8.930 7.130 1.00 97.00 172 ASP A O 1
ATOM 1400 N N . TYR A 1 173 ? -1.067 -7.046 7.169 1.00 95.31 173 TYR A N 1
ATOM 1401 C CA . TYR A 1 173 ? 0.224 -7.683 7.405 1.00 95.31 173 TYR A CA 1
ATOM 1402 C C . TYR A 1 173 ? 0.680 -7.596 8.864 1.00 95.31 173 TYR A C 1
ATOM 1404 O O . TYR A 1 173 ? 1.770 -8.078 9.176 1.00 95.31 173 TYR A O 1
ATOM 1412 N N . SER A 1 174 ? -0.129 -7.041 9.776 1.00 93.06 174 SER A N 1
ATOM 1413 C CA . SER A 1 174 ? 0.242 -6.912 11.198 1.00 93.06 174 SER A CA 1
ATOM 1414 C C . SER A 1 174 ? 0.605 -8.244 11.857 1.00 93.06 174 SER A C 1
ATOM 1416 O O . SER A 1 174 ? 1.330 -8.278 12.850 1.00 93.06 174 SER A O 1
ATOM 1418 N N . ARG A 1 175 ? 0.057 -9.342 11.328 1.00 88.50 175 ARG A N 1
ATOM 1419 C CA . ARG A 1 175 ? 0.191 -10.704 11.856 1.00 88.50 175 ARG A CA 1
ATOM 1420 C C . ARG A 1 175 ? 0.633 -11.694 10.778 1.00 88.50 175 ARG A C 1
ATOM 1422 O O . ARG A 1 175 ? 0.188 -12.838 10.780 1.00 88.50 175 ARG A O 1
ATOM 1429 N N . ARG A 1 176 ? 1.461 -11.243 9.826 1.00 87.81 176 ARG A N 1
ATOM 1430 C CA . ARG A 1 176 ? 2.043 -12.126 8.805 1.00 87.81 176 ARG A CA 1
ATOM 1431 C C . ARG A 1 176 ? 2.850 -13.232 9.486 1.00 87.81 176 ARG A C 1
ATOM 1433 O O . ARG A 1 176 ? 3.789 -12.930 10.219 1.00 87.81 176 ARG A O 1
ATOM 1440 N N . ASP A 1 177 ? 2.542 -14.478 9.150 1.00 83.50 177 ASP A N 1
ATOM 1441 C CA . ASP A 1 177 ? 3.316 -15.651 9.556 1.00 83.50 177 ASP A CA 1
ATOM 1442 C C . ASP A 1 177 ? 3.542 -16.564 8.347 1.00 83.50 177 ASP A C 1
ATOM 1444 O O . ASP A 1 177 ? 2.589 -17.043 7.730 1.00 83.50 177 ASP A O 1
ATOM 1448 N N . GLY A 1 178 ? 4.804 -16.744 7.951 1.00 84.44 178 GLY A N 1
ATOM 1449 C CA . GLY A 1 178 ? 5.164 -17.450 6.722 1.00 84.44 178 GLY A CA 1
ATOM 1450 C C . GLY A 1 178 ? 4.429 -16.892 5.496 1.00 84.44 178 GLY A C 1
ATOM 1451 O O . GLY A 1 178 ? 4.658 -15.751 5.095 1.00 84.44 178 GLY A O 1
ATOM 1452 N N . THR A 1 179 ? 3.548 -17.709 4.909 1.00 85.38 179 THR A N 1
ATOM 1453 C CA . THR A 1 179 ? 2.698 -17.365 3.754 1.00 85.38 179 THR A CA 1
ATOM 1454 C C . THR A 1 179 ? 1.265 -16.961 4.132 1.00 85.38 179 THR A C 1
ATOM 1456 O O . THR A 1 179 ? 0.406 -16.839 3.259 1.00 85.38 179 THR A O 1
ATOM 1459 N N . SER A 1 180 ? 0.979 -16.766 5.418 1.00 90.00 180 SER A N 1
ATOM 1460 C CA . SER A 1 180 ? -0.333 -16.354 5.917 1.00 90.00 180 SER A CA 1
ATOM 1461 C C . SER A 1 180 ? -0.412 -14.838 6.090 1.00 90.00 180 SER A C 1
ATOM 1463 O O . SER A 1 180 ? 0.487 -14.218 6.661 1.00 90.00 180 SER A O 1
ATOM 1465 N N . VAL A 1 181 ? -1.523 -14.254 5.646 1.00 94.56 181 VAL A N 1
ATOM 1466 C CA . VAL A 1 181 ? -1.930 -12.851 5.858 1.00 94.56 181 VAL A CA 1
ATOM 1467 C C . VAL A 1 181 ? -3.418 -12.808 6.194 1.00 94.56 181 VAL A C 1
ATOM 1469 O O . VAL A 1 181 ? -4.080 -13.844 6.188 1.00 94.56 181 VAL A O 1
ATOM 1472 N N . HIS A 1 182 ? -3.958 -11.632 6.493 1.00 96.31 182 HIS A N 1
ATOM 1473 C CA . HIS A 1 182 ? -5.397 -11.462 6.676 1.00 96.31 182 HIS A CA 1
ATOM 1474 C C . HIS A 1 182 ? -5.949 -10.550 5.588 1.00 96.31 182 HIS A C 1
ATOM 1476 O O . HIS A 1 182 ? -5.262 -9.632 5.153 1.00 96.31 182 HIS A O 1
ATOM 1482 N N . VAL A 1 183 ? -7.165 -10.813 5.126 1.00 97.44 183 VAL A N 1
ATOM 1483 C CA . VAL A 1 183 ? -7.926 -9.900 4.273 1.00 97.44 183 VAL A CA 1
ATOM 1484 C C . VAL A 1 183 ? -8.911 -9.156 5.158 1.00 97.44 183 VAL A C 1
ATOM 1486 O O . VAL A 1 183 ? -9.579 -9.765 5.992 1.00 97.44 183 VAL A O 1
ATOM 1489 N N . VAL A 1 184 ? -8.969 -7.843 4.982 1.00 97.94 184 VAL A N 1
ATOM 1490 C CA . VAL A 1 184 ? -9.867 -6.954 5.712 1.00 97.94 184 VAL A CA 1
ATOM 1491 C C . VAL A 1 184 ? -11.223 -6.942 5.011 1.00 97.94 184 VAL A C 1
ATOM 1493 O O . VAL A 1 184 ? -11.300 -6.690 3.806 1.00 97.94 184 VAL A O 1
ATOM 1496 N N . ASP A 1 185 ? -12.281 -7.197 5.774 1.00 97.81 185 ASP A N 1
ATOM 1497 C CA . ASP A 1 185 ? -13.656 -6.905 5.379 1.00 97.81 185 ASP A CA 1
ATOM 1498 C C . ASP A 1 185 ? -13.842 -5.383 5.355 1.00 97.81 185 ASP A C 1
ATOM 1500 O O . ASP A 1 185 ? -13.743 -4.721 6.389 1.00 97.81 185 ASP A O 1
ATOM 1504 N N . GLN A 1 186 ? -14.051 -4.818 4.166 1.00 98.00 186 GLN A N 1
ATOM 1505 C CA . GLN A 1 186 ? -14.088 -3.368 3.979 1.00 98.00 186 GLN A CA 1
ATOM 1506 C C . GLN A 1 186 ? -15.315 -2.744 4.649 1.00 98.00 186 GLN A C 1
ATOM 1508 O O . GLN A 1 186 ? -15.172 -1.718 5.310 1.00 98.00 186 GLN A O 1
ATOM 1513 N N . ASP A 1 187 ? -16.480 -3.388 4.576 1.00 97.31 187 ASP A N 1
ATOM 1514 C CA . ASP A 1 187 ? -17.709 -2.902 5.217 1.00 97.31 187 ASP A CA 1
ATOM 1515 C C . ASP A 1 187 ? -17.606 -3.009 6.743 1.00 97.31 187 ASP A C 1
ATOM 1517 O O . ASP A 1 187 ? -17.930 -2.067 7.484 1.00 97.31 187 ASP A O 1
ATOM 1521 N N . GLY A 1 188 ? -17.072 -4.140 7.217 1.00 97.00 188 GLY A N 1
ATOM 1522 C CA . GLY A 1 188 ? -16.722 -4.341 8.619 1.00 97.00 188 GLY A CA 1
ATOM 1523 C C . GLY A 1 188 ? -15.748 -3.272 9.123 1.00 97.00 188 GLY A C 1
ATOM 1524 O O . GLY A 1 188 ? -15.948 -2.708 10.202 1.00 97.00 188 GLY A O 1
ATOM 1525 N N . TYR A 1 189 ? -14.740 -2.921 8.320 1.00 98.00 189 TYR A N 1
ATOM 1526 C CA . TYR A 1 189 ? -13.789 -1.860 8.637 1.00 98.00 189 TYR A CA 1
ATOM 1527 C C . TYR A 1 189 ? -14.443 -0.480 8.684 1.00 98.00 189 TYR A C 1
ATOM 1529 O O . TYR A 1 189 ? -14.238 0.250 9.653 1.00 98.00 189 TYR A O 1
ATOM 1537 N N . LEU A 1 190 ? -15.249 -0.110 7.684 1.00 97.12 190 LEU A N 1
ATOM 1538 C CA . LEU A 1 190 ? -15.937 1.184 7.653 1.00 97.12 190 LEU A CA 1
ATOM 1539 C C . LEU A 1 190 ? -16.843 1.377 8.878 1.00 97.12 190 LEU A C 1
ATOM 1541 O O . LEU A 1 190 ? -16.903 2.482 9.418 1.00 97.12 190 LEU A O 1
ATOM 1545 N N . THR A 1 191 ? -17.476 0.299 9.348 1.00 94.62 191 THR A N 1
ATOM 1546 C CA . THR A 1 191 ? -18.317 0.292 10.555 1.00 94.62 191 THR A CA 1
ATOM 1547 C C . THR A 1 191 ? -17.488 0.339 11.845 1.00 94.62 191 THR A C 1
ATOM 1549 O O . THR A 1 191 ? -17.843 1.034 12.796 1.00 94.62 191 THR A O 1
ATOM 1552 N N . GLY A 1 192 ? -16.378 -0.404 11.905 1.00 95.25 192 GLY A N 1
ATOM 1553 C CA . GLY A 1 192 ? -15.556 -0.553 13.111 1.00 95.25 192 GLY A CA 1
ATOM 1554 C C . GLY A 1 192 ? -14.487 0.526 13.317 1.00 95.25 192 GLY A C 1
ATOM 1555 O O . GLY A 1 192 ? -14.012 0.702 14.439 1.00 95.25 192 GLY A O 1
ATOM 1556 N N . CYS A 1 193 ? -14.091 1.251 12.268 1.00 96.50 193 CYS A N 1
ATOM 1557 C CA . CYS A 1 193 ? -12.967 2.190 12.304 1.00 96.50 193 CYS A CA 1
ATOM 1558 C C . CYS A 1 193 ? -13.175 3.327 13.312 1.00 96.50 193 CYS A C 1
ATOM 1560 O O . CYS A 1 193 ? -12.238 3.684 14.027 1.00 96.50 193 CYS A O 1
ATOM 1562 N N . ASP A 1 194 ? -14.388 3.872 13.405 1.00 94.88 194 ASP A N 1
ATOM 1563 C CA . ASP A 1 194 ? -14.674 4.996 14.305 1.00 94.88 194 ASP A CA 1
ATOM 1564 C C . ASP A 1 194 ? -14.523 4.577 15.777 1.00 94.88 194 ASP A C 1
ATOM 1566 O O . ASP A 1 194 ? -13.919 5.298 16.567 1.00 94.88 194 ASP A O 1
ATOM 1570 N N . LEU A 1 195 ? -14.903 3.340 16.118 1.00 95.44 195 LEU A N 1
ATOM 1571 C CA . LEU A 1 195 ? -14.690 2.775 17.456 1.00 95.44 195 LEU A CA 1
ATOM 1572 C C . LEU A 1 195 ? -13.200 2.657 17.815 1.00 95.44 195 LEU A C 1
ATOM 1574 O O . LEU A 1 195 ? -12.813 2.872 18.964 1.00 95.44 195 LEU A O 1
ATOM 1578 N N . LEU A 1 196 ? -12.354 2.300 16.841 1.00 96.25 196 LEU A N 1
ATOM 1579 C CA . LEU A 1 196 ? -10.905 2.216 17.042 1.00 96.25 196 LEU A CA 1
ATOM 1580 C C . LEU A 1 196 ? -10.289 3.600 17.254 1.00 96.25 196 LEU A C 1
ATOM 1582 O O . LEU A 1 196 ? -9.406 3.752 18.099 1.00 96.25 196 LEU A O 1
ATOM 1586 N N . ILE A 1 197 ? -10.743 4.593 16.487 1.00 95.75 197 ILE A N 1
ATOM 1587 C CA . ILE A 1 197 ? -10.284 5.980 16.598 1.00 95.75 197 ILE A CA 1
ATOM 1588 C C . ILE A 1 197 ? -10.674 6.557 17.961 1.00 95.75 197 ILE A C 1
ATOM 1590 O O . ILE A 1 197 ? -9.811 7.104 18.648 1.00 95.75 197 ILE A O 1
ATOM 1594 N N . ASP A 1 198 ? -11.924 6.378 18.385 1.00 94.94 198 ASP A N 1
ATOM 1595 C CA . ASP A 1 198 ? -12.420 6.870 19.672 1.00 94.94 198 ASP A CA 1
ATOM 1596 C C . ASP A 1 198 ? -11.644 6.268 20.854 1.00 94.94 198 ASP A C 1
ATOM 1598 O O . ASP A 1 198 ? -11.261 6.983 21.782 1.00 94.94 198 ASP A O 1
ATOM 1602 N N . ASP A 1 199 ? -11.341 4.964 20.811 1.00 95.44 199 ASP A N 1
ATOM 1603 C CA . ASP A 1 199 ? -10.528 4.310 21.844 1.00 95.44 199 ASP A CA 1
ATOM 1604 C C . ASP A 1 199 ? -9.095 4.875 21.899 1.00 95.44 199 ASP A C 1
ATOM 1606 O O . ASP A 1 199 ? -8.554 5.079 22.990 1.00 95.44 199 ASP A O 1
ATOM 1610 N N . LEU A 1 200 ? -8.480 5.185 20.747 1.00 95.44 200 LEU A N 1
ATOM 1611 C CA . LEU A 1 200 ? -7.162 5.832 20.708 1.00 95.44 200 LEU A CA 1
ATOM 1612 C C . LEU A 1 200 ? -7.193 7.242 21.306 1.00 95.44 200 LEU A C 1
ATOM 1614 O O . LEU A 1 200 ? -6.317 7.569 22.107 1.00 95.44 200 LEU A O 1
ATOM 1618 N N . VAL A 1 201 ? -8.212 8.044 20.987 1.00 94.56 201 VAL A N 1
ATOM 1619 C CA . VAL A 1 201 ? -8.380 9.397 21.547 1.00 94.56 201 VAL A CA 1
ATOM 1620 C C . VAL A 1 201 ? -8.506 9.342 23.069 1.00 94.56 201 VAL A C 1
ATOM 1622 O O . VAL A 1 201 ? -7.771 10.029 23.778 1.00 94.56 201 VAL A O 1
ATOM 1625 N N . GLN A 1 202 ? -9.354 8.453 23.593 1.00 93.81 202 GLN A N 1
ATOM 1626 C CA . GLN A 1 202 ? -9.515 8.284 25.040 1.00 93.81 202 GLN A CA 1
ATOM 1627 C C . GLN A 1 202 ? -8.201 7.873 25.724 1.00 93.81 202 GLN A C 1
ATOM 1629 O O . GLN A 1 202 ? -7.886 8.342 26.822 1.00 93.81 202 GLN A O 1
ATOM 1634 N N . LYS A 1 203 ? -7.400 7.008 25.088 1.00 92.94 203 LYS A N 1
ATOM 1635 C CA . LYS A 1 203 ? -6.080 6.617 25.607 1.00 92.94 203 LYS A CA 1
ATOM 1636 C C . LYS A 1 203 ? -5.100 7.786 25.636 1.00 92.94 203 LYS A C 1
ATOM 1638 O O . LYS A 1 203 ? -4.372 7.932 26.620 1.00 92.94 203 LYS A O 1
ATOM 1643 N N . GLU A 1 204 ? -5.080 8.616 24.599 1.00 91.94 204 GLU A N 1
ATOM 1644 C CA . GLU A 1 204 ? -4.241 9.817 24.542 1.00 91.94 204 GLU A CA 1
ATOM 1645 C C . GLU A 1 204 ? -4.610 10.815 25.649 1.00 91.94 204 GLU A C 1
ATOM 1647 O O . GLU A 1 204 ? -3.732 11.267 26.392 1.00 91.94 204 GLU A O 1
ATOM 1652 N N . GLU A 1 205 ? -5.903 11.085 25.839 1.00 93.00 205 GLU A N 1
ATOM 1653 C CA . GLU A 1 205 ? -6.414 11.970 26.893 1.00 93.00 205 GLU A CA 1
ATOM 1654 C C . GLU A 1 205 ? -6.039 11.477 28.298 1.00 93.00 205 GLU A C 1
ATOM 1656 O O . GLU A 1 205 ? -5.560 12.249 29.136 1.00 93.00 205 GLU A O 1
ATOM 1661 N N . GLN A 1 206 ? -6.168 10.171 28.557 1.00 92.06 206 GLN A N 1
ATOM 1662 C CA . GLN A 1 206 ? -5.758 9.568 29.828 1.00 92.06 206 GLN A CA 1
ATOM 1663 C C . GLN A 1 206 ? -4.252 9.717 30.086 1.00 92.06 206 GLN A C 1
ATOM 1665 O O . GLN A 1 206 ? -3.833 9.956 31.224 1.00 92.06 206 GLN A O 1
ATOM 1670 N N . VAL A 1 207 ? -3.416 9.581 29.051 1.00 91.12 207 VAL A N 1
ATOM 1671 C CA . VAL A 1 207 ? -1.963 9.781 29.164 1.00 91.12 207 VAL A CA 1
ATOM 1672 C C . VAL A 1 207 ? -1.637 11.247 29.457 1.00 91.12 207 VAL A C 1
ATOM 1674 O O . VAL A 1 207 ? -0.789 11.520 30.313 1.00 91.12 207 VAL A O 1
ATOM 1677 N N . LEU A 1 208 ? -2.315 12.193 28.803 1.00 90.56 208 LEU A N 1
ATOM 1678 C CA . LEU A 1 208 ? -2.140 13.629 29.043 1.00 90.56 208 LEU A CA 1
ATOM 1679 C C . LEU A 1 208 ? -2.554 14.027 30.466 1.00 90.56 208 LEU A C 1
ATOM 1681 O O . LEU A 1 208 ? -1.775 14.686 31.159 1.00 90.56 208 LEU A O 1
ATOM 1685 N N . SER A 1 209 ? -3.706 13.545 30.936 1.00 90.56 209 SER A N 1
ATOM 1686 C CA . SER A 1 209 ? -4.189 13.734 32.312 1.00 90.56 209 SER A CA 1
ATOM 1687 C C . SER A 1 209 ? -3.172 13.242 33.350 1.00 90.56 209 SER A C 1
ATOM 1689 O O . SER A 1 209 ? -2.789 13.974 34.269 1.00 90.56 209 SER A O 1
ATOM 1691 N N . LYS A 1 210 ? -2.641 12.022 33.176 1.00 89.62 210 LYS A N 1
ATOM 1692 C CA . LYS A 1 210 ? -1.614 11.461 34.072 1.00 89.62 210 LYS A CA 1
ATOM 1693 C C . LYS A 1 210 ? -0.335 12.302 34.085 1.00 89.62 210 LYS A C 1
ATOM 1695 O O . LYS A 1 210 ? 0.248 12.505 35.149 1.00 89.62 210 LYS A O 1
ATOM 1700 N N . ARG A 1 211 ? 0.095 12.816 32.927 1.00 87.62 211 ARG A N 1
ATOM 1701 C CA . ARG A 1 211 ? 1.281 13.685 32.815 1.00 87.62 211 ARG A CA 1
ATOM 1702 C C . ARG A 1 211 ? 1.083 15.032 33.509 1.00 87.62 211 ARG A C 1
ATOM 1704 O O . ARG A 1 211 ? 2.014 15.502 34.160 1.00 87.62 211 ARG A O 1
ATOM 1711 N N . GLN A 1 212 ? -0.097 15.639 33.393 1.00 85.75 212 GLN A N 1
ATOM 1712 C CA . GLN A 1 212 ? -0.427 16.887 34.090 1.00 85.75 212 GLN A CA 1
ATOM 1713 C C . GLN A 1 212 ? -0.426 16.684 35.609 1.00 85.75 212 GLN A C 1
ATOM 1715 O O . GLN A 1 212 ? 0.300 17.384 36.310 1.00 85.75 212 GLN A O 1
ATOM 1720 N N . ASN A 1 213 ? -1.111 15.646 36.099 1.00 82.56 213 ASN A N 1
ATOM 1721 C CA . ASN A 1 213 ? -1.139 15.302 37.524 1.00 82.56 213 ASN A CA 1
ATOM 1722 C C . ASN A 1 213 ? 0.261 15.030 38.099 1.00 82.56 213 ASN A C 1
ATOM 1724 O O . ASN A 1 213 ? 0.556 15.408 39.232 1.00 82.56 213 ASN A O 1
ATOM 1728 N N . TYR A 1 214 ? 1.143 14.395 37.322 1.00 81.31 214 TYR A N 1
ATOM 1729 C CA . TYR A 1 214 ? 2.526 14.162 37.734 1.00 81.31 214 TYR A CA 1
ATOM 1730 C C . TYR A 1 214 ? 3.337 15.460 37.854 1.00 81.31 214 TYR A C 1
ATOM 1732 O O . TYR A 1 214 ? 4.054 15.645 38.836 1.00 81.31 214 TYR A O 1
ATOM 1740 N N . LYS A 1 215 ? 3.205 16.378 36.885 1.00 77.44 215 LYS A N 1
ATOM 1741 C CA . LYS A 1 215 ? 3.867 17.691 36.935 1.00 77.44 215 LYS A CA 1
ATOM 1742 C C . LYS A 1 215 ? 3.393 18.515 38.132 1.00 77.44 215 LYS A C 1
ATOM 1744 O O . LYS A 1 215 ? 4.230 19.057 38.845 1.00 77.44 215 LYS A O 1
ATOM 1749 N N . SER A 1 216 ? 2.086 18.545 38.393 1.00 74.56 216 SER A N 1
ATOM 1750 C CA . SER A 1 216 ? 1.520 19.258 39.544 1.00 74.56 216 SER A CA 1
ATOM 1751 C C . SER A 1 216 ? 2.019 18.707 40.881 1.00 74.56 216 SER A C 1
ATOM 1753 O O . SER A 1 216 ? 2.262 19.481 41.793 1.00 74.56 216 SER A O 1
ATOM 1755 N N . ARG A 1 217 ? 2.235 17.388 41.002 1.00 72.00 217 ARG A N 1
ATOM 1756 C CA . ARG A 1 217 ? 2.779 16.783 42.232 1.00 72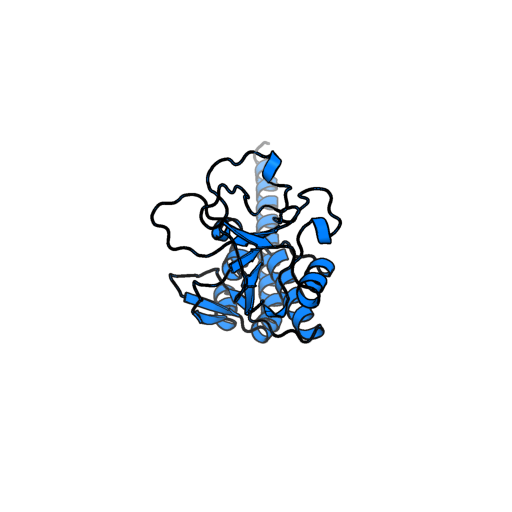.00 217 ARG A CA 1
ATOM 1757 C C . ARG A 1 217 ? 4.263 17.073 42.461 1.00 72.00 217 ARG A C 1
ATOM 1759 O O . ARG A 1 217 ? 4.650 17.206 43.612 1.00 72.00 217 ARG A O 1
ATOM 1766 N N . ARG A 1 218 ? 5.080 17.179 41.404 1.00 69.06 218 ARG A N 1
ATOM 1767 C CA . ARG A 1 218 ? 6.504 17.550 41.539 1.00 69.06 218 ARG A CA 1
ATOM 1768 C C . ARG A 1 218 ? 6.698 19.005 41.966 1.00 69.06 218 ARG A C 1
ATOM 1770 O O . ARG A 1 218 ? 7.591 19.282 42.744 1.00 69.06 218 ARG A O 1
ATOM 1777 N N . LEU A 1 219 ? 5.846 19.916 41.495 1.00 64.62 219 LEU A N 1
ATOM 1778 C CA . LEU A 1 219 ? 5.928 21.330 41.880 1.00 64.62 219 LEU A CA 1
ATOM 1779 C C . LEU A 1 219 ? 5.571 21.578 43.355 1.00 64.62 219 LEU A C 1
ATOM 1781 O O . LEU A 1 219 ? 5.976 22.590 43.900 1.00 64.62 219 LEU A O 1
ATOM 1785 N N . VAL A 1 220 ? 4.837 20.661 43.994 1.00 61.00 220 VAL A N 1
ATOM 1786 C CA . VAL A 1 220 ? 4.450 20.748 45.416 1.00 61.00 220 VAL A CA 1
ATOM 1787 C C . VAL A 1 220 ? 5.488 20.089 46.339 1.00 61.00 220 VAL A C 1
ATOM 1789 O O . VAL A 1 220 ? 5.433 20.276 47.545 1.00 61.00 220 VAL A O 1
ATOM 1792 N N . SER A 1 221 ? 6.432 19.303 45.805 1.00 59.91 221 SER A N 1
ATOM 1793 C CA . SER A 1 221 ? 7.470 18.625 46.600 1.00 59.91 221 SER A CA 1
ATOM 1794 C C . SER A 1 221 ? 8.806 19.371 46.674 1.00 59.91 221 SER A C 1
ATOM 1796 O O . SER A 1 221 ? 9.715 18.878 47.335 1.00 59.91 221 SER A O 1
ATOM 1798 N N . ASP A 1 222 ? 8.928 20.504 45.977 1.00 54.81 222 ASP A N 1
ATOM 1799 C CA . ASP A 1 222 ? 10.140 21.336 45.925 1.00 54.81 222 ASP A CA 1
ATOM 1800 C C . ASP A 1 222 ? 10.011 22.627 46.782 1.00 54.81 222 ASP A C 1
ATOM 1802 O O . ASP A 1 222 ? 10.860 23.514 46.680 1.00 54.81 222 ASP A O 1
ATOM 1806 N N . GLU A 1 223 ? 8.972 22.725 47.628 1.00 49.72 223 GLU A N 1
ATOM 1807 C CA . GLU A 1 223 ? 8.787 23.738 48.693 1.00 49.72 223 GLU A CA 1
ATOM 1808 C C . GLU A 1 223 ? 9.004 23.118 50.083 1.00 49.72 223 GLU A C 1
ATOM 1810 O O . GLU A 1 223 ? 9.627 23.793 50.935 1.00 49.72 223 GLU A O 1
#

Radius of gyration: 20.38 Å; chains: 1; bounding box: 47×41×67 Å

Sequence (223 aa):
MDAERIIRSMECQSSLDMKWYYHAFRYNEDYFLNMINQGIKCNKLLGKTSCDCTHNGRYFISLSKIVVASGKENSAFDNFLSWPGFIIDNIKATKCVQVSAPTILGDTLIPIRFSSNYDEYQAFKVIDPSKFVGLRCCLLSWYRSGKREYLENLKKMILALDSQNVDLRIYDYSRRDGTSVHVVDQDGYLTGCDLLIDDLVQKEEQVLSKRQNYKSRRLVSDE

pLDDT: mean 88.64, std 12.29, range [39.56, 98.62]